Protein 3BD1 (pdb70)

Sequence (192 aa):
MNAIDIAINKLGSVSSALAASSLGVRQSAISNWRARGRVPAERCIDIERVTNGAVICRELRPDVFGAMNAIDIAINKLGSSVSALAASLGVRQSAISNWRARGRVPAERCIDIERVTNGAVICRELRPDVFMNAIIDIAINKLGSVSSALAASSLGVRQSAISNNWRARGRVPAERCIDIERVTNGAVICRELRPDVFGG

Nearest PDB structures (foldseek):
  3bd1-assembly1_A-1  TM=1.004E+00  e=3.272E-09  Xylella fastidiosa subsp. sandyi Ann-1
  5w8y-assembly1_A  TM=7.158E-01  e=1.398E-05  Xylella fastidiosa subsp. sandyi Ann-1
  6on0-assembly1_B  TM=7.666E-01  e=3.408E-02  Ravinvirus N15
  2r63-assembly1_A  TM=6.936E-01  e=1.462E+00  Phage 434
  1pra-assembly1_A  TM=7.388E-01  e=2.867E+00  Phage 434

CATH classification: 1.10.260.40

Foldseek 3Di:
DQLLVLLCVLLPHLVSSCVQQVHDSVLSVVCSVVSADDLVCQVSSCVVSVNSDHSCRRCVVPDDD/DQLLVLLCVQQVHLVSSCVQQVHDSVLSVVCVVVVADDLVCQVSSCVSSVNSDHSCRRCVVVD/DALLVVLQVLLPHLVSSCVQQVHDSVLSVVQVVVVADDLVSQVSSCVVSVNPRHSCRRCVVVVD

Structure (mmCIF, N/CA/C/O backbone):
data_3BD1
#
_entry.id   3BD1
#
_cell.length_a   66.970
_cell.length_b   66.970
_cell.length_c   54.360
_cell.angle_alpha   90.00
_cell.angle_beta   90.00
_cell.angle_gamma   120.00
#
_symmetry.space_group_name_H-M   'P 32'
#
loop_
_entity.id
_entity.type
_entity.pdbx_description
1 polymer 'Cro protein'
2 non-polymer GLYCEROL
3 non-polymer 'SULFATE ION'
4 non-polymer 'CHLORIDE ION'
5 water water
#
loop_
_atom_site.group_PDB
_atom_site.id
_atom_site.type_symbol
_atom_site.label_atom_id
_atom_site.label_alt_id
_atom_site.label_comp_id
_atom_site.label_asym_id
_atom_site.label_entity_id
_atom_site.label_seq_id
_atom_site.pdbx_PDB_ins_code
_atom_site.Cartn_x
_atom_site.Cartn_y
_atom_site.Cartn_z
_atom_site.occupancy
_atom_site.B_iso_or_equiv
_atom_site.auth_seq_id
_atom_site.auth_comp_id
_atom_site.auth_asym_id
_atom_site.auth_atom_id
_atom_site.pdbx_PDB_model_num
ATOM 1 N N . MET A 1 1 ? -6.973 -32.343 18.051 1.00 23.67 1 ME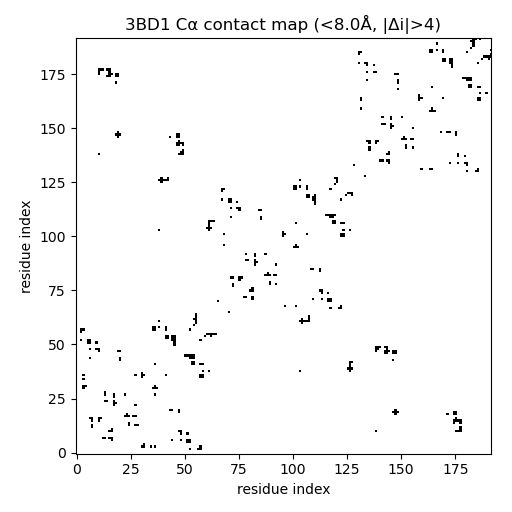T A N 1
ATOM 2 C CA . MET A 1 1 ? -6.698 -32.417 16.595 1.00 23.77 1 MET A CA 1
ATOM 3 C C . MET A 1 1 ? -6.150 -31.067 16.167 1.00 25.75 1 MET A C 1
ATOM 4 O O . MET A 1 1 ? -6.718 -30.034 16.599 1.00 28.20 1 MET A O 1
ATOM 9 N N . ASN A 1 2 ? -5.112 -31.114 15.319 1.00 25.64 2 ASN A N 1
ATOM 10 C CA . ASN A 1 2 ? -4.510 -29.889 14.841 1.00 20.91 2 ASN A CA 1
ATOM 11 C C . ASN A 1 2 ? -4.566 -29.869 13.322 1.00 16.04 2 ASN A C 1
ATOM 12 O O . ASN A 1 2 ? -3.728 -30.460 12.650 1.00 16.15 2 ASN A O 1
ATOM 17 N N . ALA A 1 3 ? -5.585 -29.186 12.811 1.00 15.86 3 ALA A N 1
ATOM 18 C CA . ALA A 1 3 ? -5.842 -29.191 11.377 1.00 14.84 3 ALA A CA 1
ATOM 19 C C . ALA A 1 3 ? -4.656 -28.627 10.598 1.00 14.27 3 ALA A C 1
ATOM 20 O O . ALA A 1 3 ? -4.359 -29.064 9.475 1.00 14.42 3 ALA A O 1
ATOM 22 N N . ILE A 1 4 ? -3.990 -27.634 11.168 1.00 14.94 4 ILE A N 1
ATOM 23 C CA . ILE A 1 4 ? -2.852 -27.042 10.471 1.00 13.23 4 ILE A CA 1
ATOM 24 C C . ILE A 1 4 ? -1.721 -28.051 10.308 1.00 13.63 4 ILE A C 1
ATOM 25 O O . ILE A 1 4 ? -1.075 -28.118 9.256 1.00 14.07 4 ILE A O 1
ATOM 30 N N . ASP A 1 5 ? -1.483 -28.838 11.346 1.00 15.19 5 ASP A N 1
ATOM 31 C CA . ASP A 1 5 ? -0.480 -29.885 11.275 1.00 12.72 5 ASP A CA 1
ATOM 32 C C . ASP A 1 5 ? -0.854 -30.983 10.290 1.00 13.03 5 ASP A C 1
ATOM 33 O O . ASP A 1 5 ? 0.010 -31.486 9.575 1.00 13.86 5 ASP A O 1
ATOM 38 N N . ILE A 1 6 ? -2.133 -31.349 10.228 1.00 13.95 6 ILE A N 1
ATOM 39 C CA . ILE A 1 6 ? -2.560 -32.326 9.225 1.00 12.60 6 ILE A CA 1
ATOM 40 C C . ILE A 1 6 ? -2.270 -31.767 7.838 1.00 11.37 6 ILE A C 1
ATOM 41 O O . ILE A 1 6 ? -1.795 -32.511 6.969 1.00 13.47 6 ILE A O 1
ATOM 46 N N . ALA A 1 7 ? -2.564 -30.485 7.621 1.00 11.60 7 ALA A N 1
ATOM 47 C CA . ALA A 1 7 ? -2.277 -29.856 6.324 1.00 11.53 7 ALA A CA 1
ATOM 48 C C . ALA A 1 7 ? -0.789 -29.844 5.988 1.00 10.92 7 ALA A C 1
ATOM 49 O O . ALA A 1 7 ? -0.355 -30.135 4.861 1.00 13.08 7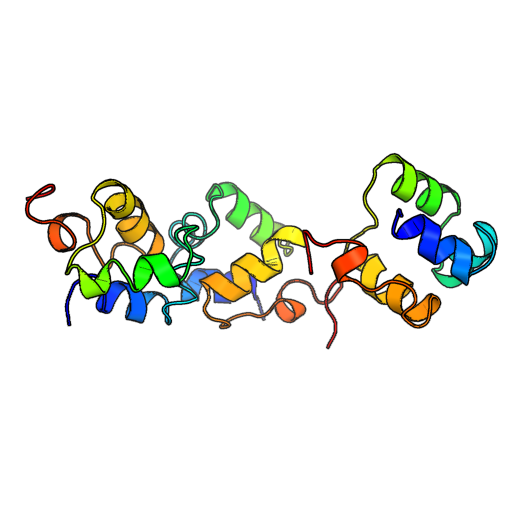 ALA A O 1
ATOM 51 N N . ILE A 1 8 ? 0.043 -29.492 6.969 1.00 12.07 8 ILE A N 1
ATOM 52 C CA . ILE A 1 8 ? 1.492 -29.484 6.766 1.00 11.85 8 ILE A CA 1
ATOM 53 C C . ILE A 1 8 ? 1.983 -30.876 6.407 1.00 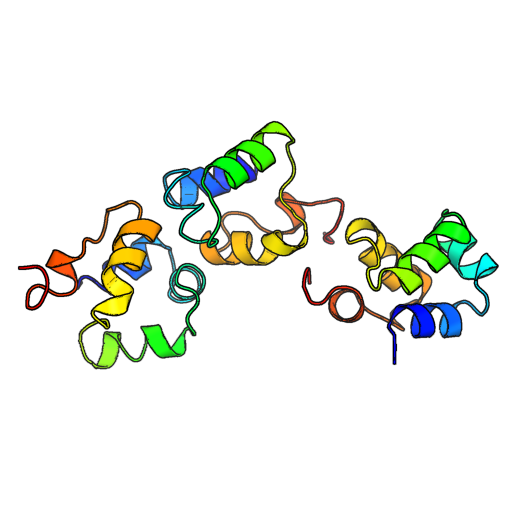11.49 8 ILE A C 1
ATOM 54 O O . ILE A 1 8 ? 2.783 -31.041 5.485 1.00 13.50 8 ILE A O 1
ATOM 59 N N . ASN A 1 9 ? 1.499 -31.883 7.116 1.00 11.97 9 ASN A N 1
ATOM 60 C CA . ASN A 1 9 ? 1.916 -33.251 6.864 1.00 11.56 9 ASN A CA 1
ATOM 61 C C . ASN A 1 9 ? 1.426 -33.765 5.516 1.00 11.14 9 ASN A C 1
ATOM 62 O O . ASN A 1 9 ? 2.133 -34.543 4.887 1.00 12.20 9 ASN A O 1
ATOM 67 N N . LYS A 1 10 ? 0.264 -33.287 5.080 1.00 11.76 10 LYS A N 1
ATOM 68 C CA . LYS A 1 10 ? -0.265 -33.737 3.781 1.00 10.92 10 LYS A CA 1
ATOM 69 C C . LYS A 1 10 ? 0.645 -33.285 2.659 1.00 11.50 10 LYS A C 1
ATOM 70 O O . LYS A 1 10 ? 0.933 -34.068 1.743 1.00 13.51 10 LYS A O 1
ATOM 76 N N . LEU A 1 11 ? 1.072 -32.029 2.726 1.00 12.00 11 LEU A N 1
ATOM 77 C CA . LEU A 1 11 ? 2.026 -31.517 1.737 1.00 12.26 11 LEU A CA 1
ATOM 78 C C . LEU A 1 11 ? 3.452 -32.027 1.966 1.00 11.93 11 LEU A C 1
ATOM 79 O O . LEU A 1 11 ? 4.227 -32.172 1.015 1.00 13.51 11 LEU A O 1
ATOM 84 N N . GLY A 1 12 ? 3.778 -32.275 3.233 1.00 12.82 12 GLY A N 1
ATOM 85 C CA . GLY A 1 12 ? 5.013 -32.879 3.627 1.00 12.20 12 GLY A CA 1
ATOM 86 C C . GLY A 1 12 ? 5.961 -32.022 4.418 1.00 12.70 12 GLY A C 1
ATOM 87 O O . GLY A 1 12 ? 6.812 -32.512 5.163 1.00 15.03 12 GLY A O 1
ATOM 88 N N . SER A 1 13 ? 5.811 -30.722 4.253 1.00 12.97 13 SER A N 1
ATOM 89 C CA . SER A 1 13 ? 6.623 -29.770 4.984 1.00 12.23 13 SER A CA 1
ATOM 90 C C . SER A 1 13 ? 5.959 -28.405 4.995 1.00 12.01 13 SER A C 1
ATOM 91 O O . SER A 1 13 ? 5.088 -28.103 4.184 1.00 13.96 13 SER A O 1
ATOM 94 N N . VAL A 1 14 ? 6.400 -27.561 5.922 1.00 14.32 14 VAL A N 1
ATOM 95 C CA . VAL A 1 14 ? 5.940 -26.179 5.953 1.00 14.86 14 VAL A CA 1
ATOM 96 C C . VAL A 1 14 ? 6.309 -25.505 4.627 1.00 14.15 14 VAL A C 1
ATOM 97 O O . VAL A 1 14 ? 5.515 -24.742 4.091 1.00 15.77 14 VAL A O 1
ATOM 101 N N . SER A 1 15 ? 7.505 -25.767 4.110 1.00 14.87 15 SER A N 1
ATOM 102 C CA A SER A 1 15 ? 7.903 -25.175 2.834 0.50 15.18 15 SER A CA 1
ATOM 103 C CA B SER A 1 15 ? 7.879 -25.131 2.848 0.50 15.90 15 SER A CA 1
ATOM 104 C C . SER A 1 15 ? 6.935 -25.511 1.697 1.00 13.23 15 SER A C 1
ATOM 105 O O . SER A 1 15 ? 6.562 -24.635 0.906 1.00 15.19 15 SER A O 1
ATOM 110 N N . ALA A 1 16 ? 6.569 -26.787 1.603 1.00 13.06 16 ALA A N 1
ATOM 111 C CA . ALA A 1 16 ? 5.688 -27.247 0.535 1.00 13.62 16 ALA A CA 1
ATOM 112 C C . ALA A 1 16 ? 4.293 -26.640 0.689 1.00 12.30 16 ALA A C 1
ATOM 113 O O . ALA A 1 16 ? 3.678 -26.218 -0.290 1.00 13.41 16 ALA A O 1
ATOM 115 N N . LEU A 1 17 ? 3.801 -26.588 1.930 1.00 12.33 17 LEU A N 1
ATOM 116 C CA . LEU A 1 17 ? 2.480 -25.988 2.136 1.00 12.23 17 LEU A CA 1
ATOM 117 C C . LEU A 1 17 ? 2.516 -24.495 1.794 1.00 13.02 17 LEU A C 1
ATOM 118 O O . LEU A 1 17 ? 1.625 -23.979 1.122 1.00 13.00 17 LEU A O 1
ATOM 123 N N . ALA A 1 18 ? 3.557 -23.817 2.266 1.00 13.82 18 ALA A N 1
ATOM 124 C CA . ALA A 1 18 ? 3.717 -22.391 1.986 1.00 14.12 18 ALA A CA 1
ATOM 125 C C . ALA A 1 18 ? 3.729 -22.157 0.472 1.00 14.89 18 ALA A C 1
ATOM 126 O O . ALA A 1 18 ? 3.052 -21.256 -0.026 1.00 15.25 18 ALA A O 1
ATOM 128 N N . ALA A 1 19 ? 4.493 -22.980 -0.246 1.00 13.62 19 ALA A N 1
ATOM 129 C CA . ALA A 1 19 ? 4.596 -22.869 -1.692 1.00 13.55 19 ALA A CA 1
ATOM 130 C C . ALA A 1 19 ? 3.227 -23.038 -2.336 1.00 13.67 19 ALA A C 1
ATOM 131 O O . ALA A 1 19 ? 2.831 -22.294 -3.230 1.00 14.76 19 ALA A O 1
ATOM 133 N N . SER A 1 20 ? 2.482 -24.044 -1.883 1.00 13.04 20 SER A N 1
ATOM 134 C CA A SER A 1 20 ? 1.173 -24.354 -2.438 0.50 12.36 20 SER A CA 1
ATOM 135 C CA B SER A 1 20 ? 1.176 -24.342 -2.445 0.50 13.43 20 SER A CA 1
ATOM 136 C C . SER A 1 20 ? 0.131 -23.252 -2.240 1.00 14.21 20 SER A C 1
ATOM 137 O O . SER A 1 20 ? -0.852 -23.162 -2.991 1.00 15.17 20 SER A O 1
ATOM 142 N N . LEU A 1 21 ? 0.349 -22.428 -1.221 1.00 14.16 21 LEU A N 1
ATOM 143 C CA . LEU A 1 21 ? -0.548 -21.326 -0.902 1.00 14.65 21 LEU A CA 1
ATOM 144 C C . LEU A 1 21 ? -0.028 -19.970 -1.371 1.00 17.90 21 LEU A C 1
ATOM 145 O O . LEU A 1 21 ? -0.753 -18.978 -1.298 1.00 19.24 21 LEU A O 1
ATOM 150 N N . GLY A 1 22 ? 1.214 -19.921 -1.833 1.00 17.03 22 GLY A N 1
ATOM 151 C CA . GLY A 1 22 ? 1.832 -18.645 -2.216 1.00 19.29 22 GLY A CA 1
ATOM 152 C C . GLY A 1 22 ? 2.074 -17.709 -1.045 1.00 21.74 22 GLY A C 1
ATOM 153 O O . GLY A 1 22 ? 1.930 -16.478 -1.179 1.00 26.03 22 GLY A O 1
ATOM 154 N N . VAL A 1 23 ? 2.426 -18.302 0.099 1.00 20.52 23 VAL A N 1
ATOM 155 C CA . VAL A 1 23 ? 2.753 -17.501 1.277 1.00 22.22 23 VAL A CA 1
ATOM 156 C C . VAL A 1 23 ? 4.164 -17.828 1.752 1.00 22.78 23 VAL A C 1
ATOM 157 O O . VAL A 1 23 ? 4.779 -18.810 1.316 1.00 25.53 23 VAL A O 1
ATOM 161 N N . ARG A 1 24 ? 4.665 -17.003 2.669 1.00 27.08 24 ARG A N 1
ATOM 162 C CA . ARG A 1 24 ? 5.956 -17.263 3.296 1.00 28.46 24 ARG A CA 1
ATOM 163 C C . ARG A 1 24 ? 5.793 -18.338 4.371 1.00 25.20 24 ARG A C 1
ATOM 164 O O . ARG A 1 24 ? 4.734 -18.469 4.987 1.00 24.12 24 ARG A O 1
ATOM 172 N N . GLN A 1 25 ? 6.852 -19.112 4.587 1.00 25.28 25 GLN A N 1
ATOM 173 C CA . GLN A 1 25 ? 6.853 -20.097 5.659 1.00 25.26 25 GLN A CA 1
ATOM 174 C C . GLN A 1 25 ? 6.516 -19.473 7.003 1.00 25.87 25 GLN A C 1
ATOM 175 O O . GLN A 1 25 ? 5.829 -20.080 7.824 1.00 25.00 25 GLN A O 1
ATOM 181 N N . SER A 1 26 ? 7.016 -18.258 7.201 1.00 24.84 26 SER A N 1
ATOM 182 C CA . SER A 1 26 ? 6.745 -17.561 8.445 1.00 27.27 26 SER A CA 1
ATOM 183 C C . SER A 1 26 ? 5.256 -17.356 8.662 1.00 25.60 26 SER A C 1
ATOM 184 O O . SER A 1 26 ? 4.802 -17.353 9.801 1.00 29.14 26 SER A O 1
ATOM 187 N N . ALA A 1 27 ? 4.489 -17.185 7.584 1.00 25.24 27 ALA A N 1
ATOM 188 C CA . ALA A 1 27 ? 3.039 -17.050 7.714 1.00 24.58 27 ALA A CA 1
ATOM 189 C C . ALA A 1 27 ? 2.419 -18.333 8.271 1.00 22.27 27 ALA A C 1
ATOM 190 O O . ALA A 1 27 ? 1.617 -18.290 9.211 1.00 26.37 27 ALA A O 1
ATOM 192 N N . ILE A 1 28 ? 2.800 -19.472 7.696 1.00 21.55 28 ILE A N 1
ATOM 193 C CA . ILE A 1 28 ? 2.309 -20.755 8.206 1.00 21.86 28 ILE A CA 1
ATOM 194 C C . ILE A 1 28 ? 2.669 -20.922 9.691 1.00 23.08 28 ILE A C 1
ATOM 195 O O . ILE A 1 28 ? 1.835 -21.326 10.496 1.00 23.76 28 ILE A O 1
ATOM 200 N N . SER A 1 29 ? 3.909 -20.603 10.059 1.00 25.28 29 SER A N 1
ATOM 201 C CA . SER A 1 29 ? 4.364 -20.736 11.439 1.00 29.19 29 SER A CA 1
ATOM 202 C C . SER A 1 29 ? 3.533 -19.862 12.367 1.00 27.88 29 SER A C 1
ATOM 203 O O . SER A 1 29 ? 3.166 -20.292 13.461 1.00 31.94 29 SER A O 1
ATOM 206 N N . ASN A 1 30 ? 3.238 -18.643 11.916 1.00 28.16 30 ASN A N 1
ATOM 207 C CA . ASN A 1 30 ? 2.359 -17.753 12.668 1.00 30.20 30 ASN A CA 1
ATOM 208 C C . ASN A 1 30 ? 0.942 -18.292 12.855 1.00 27.61 30 ASN A C 1
ATOM 209 O O . ASN A 1 30 ? 0.401 -18.171 13.962 1.00 31.30 30 ASN A O 1
ATOM 214 N N . TRP A 1 31 ? 0.377 -18.856 11.782 1.00 24.77 31 TRP A N 1
ATOM 215 C CA . TRP A 1 31 ? -0.980 -19.401 11.871 1.00 24.53 31 TRP A CA 1
ATOM 216 C C . TRP A 1 31 ? -0.987 -20.517 12.908 1.00 24.94 31 TRP A C 1
ATOM 217 O O . TRP A 1 31 ? -1.890 -20.653 13.741 1.00 29.50 31 TRP A O 1
ATOM 228 N N . ARG A 1 32 ? 0.060 -21.329 12.846 1.00 26.50 32 ARG A N 1
ATOM 229 C CA . ARG A 1 32 ? 0.144 -22.463 13.753 1.00 29.21 32 ARG A CA 1
ATOM 230 C C . ARG A 1 32 ? 0.287 -21.974 15.191 1.00 32.73 32 ARG A C 1
ATOM 231 O O . ARG A 1 32 ? -0.402 -22.497 16.071 1.00 34.33 32 ARG A O 1
ATOM 239 N N . ALA A 1 33 ? 1.143 -20.977 15.412 1.00 32.62 33 ALA A N 1
ATOM 240 C CA . ALA A 1 33 ? 1.392 -20.446 16.751 1.00 37.55 33 ALA A CA 1
ATOM 241 C C . ALA A 1 33 ? 0.111 -19.925 17.390 1.00 38.77 33 ALA A C 1
ATOM 242 O O . ALA A 1 33 ? -0.142 -20.145 18.585 1.00 40.13 33 ALA A O 1
ATOM 244 N N . ARG A 1 34 ? -0.691 -19.237 16.581 1.00 39.57 34 ARG A N 1
ATOM 245 C CA . ARG A 1 34 ? -1.907 -18.616 17.085 1.00 41.12 34 ARG A CA 1
ATOM 246 C C . ARG A 1 34 ? -3.116 -19.536 16.961 1.00 39.43 34 ARG A C 1
ATOM 247 O O . ARG A 1 34 ? -4.204 -19.199 17.432 1.00 43.96 34 ARG A O 1
ATOM 255 N N . GLY A 1 35 ? -2.910 -20.699 16.348 1.00 38.30 35 GLY A N 1
ATOM 256 C CA . GLY A 1 35 ? -3.953 -21.719 16.217 1.00 36.44 35 GLY A CA 1
ATOM 257 C C . GLY A 1 35 ? -5.061 -21.301 15.271 1.00 35.59 35 GLY A C 1
ATOM 258 O O . GLY A 1 35 ? -6.215 -21.687 15.431 1.00 36.91 35 GLY A O 1
ATOM 259 N N . ARG A 1 36 ? -4.738 -20.494 14.267 1.00 30.11 36 ARG A N 1
ATOM 260 C CA . ARG A 1 36 ? -5.802 -19.957 13.425 1.00 31.52 36 ARG A CA 1
ATOM 261 C C . ARG A 1 36 ? -5.271 -19.550 12.058 1.00 25.14 36 ARG A C 1
ATOM 262 O O . ARG A 1 36 ? -4.445 -18.639 11.955 1.00 27.16 36 ARG A O 1
ATOM 270 N N . VAL A 1 37 ? -5.774 -20.219 11.026 1.00 21.37 37 VAL A N 1
ATOM 271 C CA . VAL A 1 37 ? -5.484 -19.820 9.666 1.00 19.42 37 VAL A CA 1
ATOM 272 C C . VAL A 1 37 ? -6.456 -18.697 9.305 1.00 18.87 37 VAL A C 1
ATOM 273 O O . VAL A 1 37 ? -7.592 -18.654 9.782 1.00 19.73 37 VAL A O 1
ATOM 277 N N . PRO A 1 38 ? -6.018 -17.784 8.437 1.00 20.98 38 PRO A N 1
ATOM 278 C CA . PRO A 1 38 ? -6.935 -16.757 7.943 1.00 19.53 38 PRO A CA 1
ATOM 279 C C . PRO A 1 38 ? -8.160 -17.360 7.238 1.00 20.16 38 PRO A C 1
ATOM 280 O O . PRO A 1 38 ? -8.037 -18.339 6.503 1.00 18.92 38 PRO A O 1
ATOM 284 N N . ALA A 1 39 ? -9.335 -16.768 7.444 1.00 20.46 39 ALA A N 1
ATOM 285 C CA . ALA A 1 39 ? -10.577 -17.318 6.917 1.00 17.93 39 ALA A CA 1
ATOM 286 C C . ALA A 1 39 ? -10.444 -17.396 5.398 1.00 17.44 39 ALA A C 1
ATOM 287 O O . ALA A 1 39 ? -10.938 -18.351 4.789 1.00 18.01 39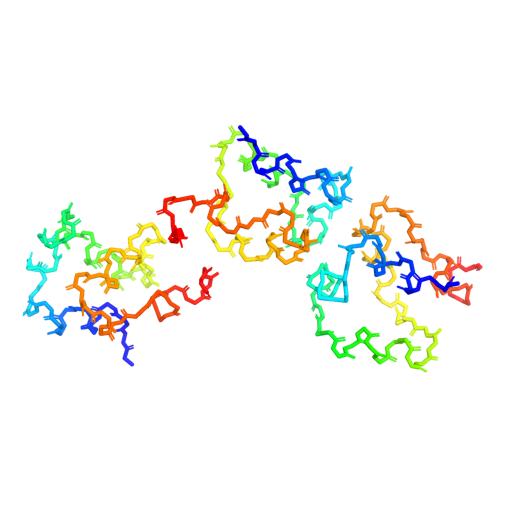 ALA A O 1
ATOM 289 N N . GLU A 1 40 ? -9.805 -16.394 4.799 1.00 18.51 40 GLU A N 1
ATOM 290 C CA . GLU A 1 40 ? -9.737 -16.314 3.337 1.00 18.61 40 GLU A CA 1
ATOM 291 C C . GLU A 1 40 ? -8.758 -17.297 2.705 1.00 21.24 40 GLU A C 1
ATOM 292 O O . GLU A 1 40 ? -8.660 -17.363 1.462 1.00 21.73 40 GLU A O 1
ATOM 298 N N . ARG A 1 41 ? -8.060 -18.056 3.544 1.00 18.72 41 ARG A N 1
ATOM 299 C CA . ARG A 1 41 ? -7.176 -19.110 3.043 1.00 18.38 41 ARG A CA 1
ATOM 300 C C . ARG A 1 41 ? -7.705 -20.521 3.255 1.00 17.79 41 ARG A C 1
ATOM 301 O O . ARG A 1 41 ? -7.076 -21.492 2.824 1.00 17.74 41 ARG A O 1
ATOM 309 N N . CYS A 1 42 ? -8.853 -20.658 3.923 1.00 16.72 42 CYS A N 1
ATOM 310 C CA . CYS A 1 42 ? -9.324 -22.011 4.245 1.00 15.53 42 CYS A CA 1
ATOM 311 C C . CYS A 1 42 ? -9.663 -22.855 3.000 1.00 15.75 42 CYS A C 1
ATOM 312 O O . CYS A 1 42 ? -9.265 -24.028 2.954 1.00 15.37 42 CYS A O 1
ATOM 315 N N . ILE A 1 43 ? -10.415 -22.291 2.052 1.00 15.45 43 ILE A N 1
ATOM 316 C CA . ILE A 1 43 ? -10.717 -23.044 0.824 1.00 15.30 43 ILE A CA 1
ATOM 317 C C . ILE A 1 43 ? -9.426 -23.448 0.125 1.00 14.73 43 ILE A C 1
ATOM 318 O O . ILE A 1 43 ? -9.319 -24.563 -0.374 1.00 14.87 43 ILE A O 1
ATOM 323 N N . ASP A 1 44 ? -8.459 -22.545 0.088 1.00 15.03 44 ASP A N 1
ATOM 324 C CA . ASP A 1 44 ? -7.193 -22.844 -0.587 1.00 13.55 44 ASP A CA 1
ATOM 325 C C . ASP A 1 44 ? -6.522 -24.037 0.085 1.00 13.15 44 ASP A C 1
ATOM 326 O O . ASP A 1 44 ? -5.997 -24.909 -0.597 1.00 14.05 44 ASP A O 1
ATOM 331 N N . ILE A 1 45 ? -6.533 -24.058 1.415 1.00 13.73 45 ILE A N 1
ATOM 332 C CA . ILE A 1 45 ? -5.906 -25.164 2.136 1.00 12.37 45 ILE A CA 1
ATOM 333 C C . ILE A 1 45 ? -6.652 -26.471 1.863 1.00 11.08 45 ILE A C 1
ATOM 334 O O . ILE A 1 45 ? -6.035 -27.531 1.647 1.00 11.71 45 ILE A O 1
ATOM 339 N N . GLU A 1 46 ? -7.981 -26.396 1.913 1.00 11.61 46 GLU A N 1
ATOM 340 C CA . GLU A 1 46 ? -8.786 -27.577 1.604 1.00 11.91 46 GLU A CA 1
ATOM 341 C C . GLU A 1 46 ? -8.430 -28.109 0.197 1.00 12.32 46 GLU A C 1
ATOM 342 O O . GLU A 1 46 ? -8.315 -29.323 -0.010 1.00 13.16 46 GLU A O 1
ATOM 348 N N . ARG A 1 47 ? -8.254 -27.191 -0.753 1.00 12.23 47 ARG A N 1
ATOM 349 C CA . ARG A 1 47 ? -7.922 -27.614 -2.111 1.00 12.24 47 ARG A CA 1
ATOM 350 C C . ARG A 1 47 ? -6.521 -28.225 -2.240 1.00 11.42 47 ARG A C 1
ATOM 351 O O . ARG A 1 47 ? -6.352 -29.287 -2.853 1.00 12.47 47 ARG A O 1
ATOM 359 N N . VAL A 1 48 ? -5.507 -27.539 -1.717 1.00 11.69 48 VAL A N 1
ATOM 360 C CA . VAL A 1 48 ? -4.141 -28.027 -1.887 1.00 11.25 48 VAL A CA 1
ATOM 361 C C . VAL A 1 48 ? -3.863 -29.309 -1.127 1.00 10.95 48 VAL A C 1
ATOM 362 O O . VAL A 1 48 ? -2.959 -30.064 -1.501 1.00 12.24 48 VAL A O 1
ATOM 366 N N . THR A 1 49 ? -4.611 -29.511 -0.037 1.00 11.06 49 THR A N 1
ATOM 367 C CA . THR A 1 49 ? -4.494 -30.764 0.712 1.00 10.77 49 THR A CA 1
ATOM 368 C C . THR A 1 49 ? -5.373 -31.885 0.175 1.00 11.71 49 THR A C 1
ATOM 369 O O . THR A 1 49 ? -5.477 -32.966 0.768 1.00 12.08 49 THR A O 1
ATOM 373 N N . ASN A 1 50 ? -6.027 -31.620 -0.966 1.00 11.50 50 ASN A N 1
ATOM 374 C CA . ASN A 1 50 ? -6.930 -32.607 -1.564 1.00 12.56 50 ASN A CA 1
ATOM 375 C C . ASN A 1 50 ? -8.022 -33.064 -0.600 1.00 12.08 50 ASN A C 1
ATOM 376 O O . ASN A 1 50 ? -8.457 -34.219 -0.627 1.00 14.33 50 ASN A O 1
ATOM 381 N N . GLY A 1 51 ? -8.443 -32.131 0.251 1.00 12.20 51 GLY A N 1
ATOM 382 C CA . GLY A 1 51 ? -9.503 -32.419 1.201 1.00 15.19 51 GLY A CA 1
ATOM 383 C C . GLY A 1 51 ? -9.080 -33.187 2.450 1.00 13.73 51 GLY A C 1
ATOM 384 O O . GLY A 1 51 ? -9.954 -33.629 3.233 1.00 16.50 51 GLY A O 1
ATOM 385 N N . ALA A 1 52 ? -7.777 -33.329 2.684 1.00 14.59 52 ALA A N 1
ATOM 386 C CA . ALA A 1 52 ? -7.283 -34.000 3.895 1.00 13.44 52 ALA A CA 1
ATOM 387 C C . ALA A 1 52 ? -7.703 -33.183 5.111 1.00 13.13 52 ALA A C 1
ATOM 388 O O . ALA A 1 52 ? -7.922 -33.764 6.165 1.00 14.60 52 ALA A O 1
ATOM 390 N N . VAL A 1 53 ? -7.834 -31.875 4.928 1.00 13.30 53 VAL A N 1
ATOM 391 C CA . VAL A 1 53 ? -8.528 -31.024 5.894 1.00 12.23 53 VAL A CA 1
ATOM 392 C C . VAL A 1 53 ? -9.554 -30.247 5.123 1.00 13.72 53 VAL A C 1
ATOM 393 O O . VAL A 1 53 ? -9.400 -29.960 3.928 1.00 17.20 53 VAL A O 1
ATOM 397 N N . ILE A 1 54 ? -10.636 -29.920 5.816 1.00 13.13 54 ILE A N 1
ATOM 398 C CA . ILE A 1 54 ? -11.716 -29.134 5.249 1.00 13.04 54 ILE A CA 1
ATOM 399 C C . ILE A 1 54 ? -11.898 -27.844 6.013 1.00 12.64 54 ILE A C 1
ATOM 400 O O . ILE A 1 54 ? -11.430 -27.681 7.129 1.00 14.46 54 ILE A O 1
ATOM 405 N N . CYS A 1 55 ? -12.607 -26.906 5.389 1.00 14.52 55 CYS A N 1
ATOM 406 C CA . CYS A 1 55 ? -12.771 -25.566 5.927 1.00 14.85 55 CYS A CA 1
ATOM 407 C C . CYS A 1 55 ? -13.299 -25.591 7.371 1.00 15.40 55 CYS A C 1
ATOM 408 O O . CYS A 1 55 ? -12.803 -24.858 8.210 1.00 15.98 55 CYS A O 1
ATOM 411 N N . ARG A 1 56 ? -14.278 -26.438 7.658 1.00 15.14 56 ARG A N 1
ATOM 412 C CA . ARG A 1 56 ? -14.890 -26.488 9.001 1.00 14.64 56 ARG A CA 1
ATOM 413 C C . ARG A 1 56 ? -13.902 -26.960 10.051 1.00 15.51 56 ARG A C 1
ATOM 414 O O . ARG A 1 56 ? -14.034 -26.603 11.221 1.00 18.99 56 ARG A O 1
ATOM 422 N N . GLU A 1 57 ? -12.908 -27.747 9.658 1.00 14.96 57 GLU A N 1
ATOM 423 C CA . GLU A 1 57 ? -11.886 -28.173 10.587 1.00 15.88 57 GLU A CA 1
ATOM 424 C C . GLU A 1 57 ? -10.907 -27.063 10.872 1.00 14.60 57 GLU A C 1
ATOM 425 O O . GLU A 1 57 ? -10.375 -26.969 11.985 1.00 17.63 57 GLU A O 1
ATOM 431 N N . LEU A 1 58 ? -10.653 -26.231 9.861 1.00 15.14 58 LEU A N 1
ATOM 432 C CA . LEU A 1 58 ? -9.727 -25.123 10.019 1.00 15.27 58 LEU A CA 1
ATOM 433 C C . LEU A 1 58 ? -10.320 -23.969 10.813 1.00 17.15 58 LEU A C 1
ATOM 434 O O . LEU A 1 58 ? -9.671 -23.392 11.683 1.00 17.84 58 LEU A O 1
ATOM 439 N N . ARG A 1 59 ? -11.564 -23.622 10.517 1.00 15.80 59 ARG A N 1
ATOM 440 C CA . ARG A 1 59 ? -12.200 -22.458 11.122 1.00 15.00 59 ARG A CA 1
ATOM 441 C C . ARG A 1 59 ? -13.647 -22.806 11.416 1.00 16.31 59 ARG A C 1
ATOM 442 O O . ARG A 1 59 ? -14.579 -22.399 10.718 1.00 17.21 59 ARG A O 1
ATOM 450 N N . PRO A 1 60 ? -13.868 -23.551 12.509 1.00 17.11 60 PRO A N 1
ATOM 451 C CA . PRO A 1 60 ? -15.230 -23.907 12.869 1.00 17.43 60 PRO A CA 1
ATOM 452 C C . PRO A 1 60 ? -16.111 -22.723 13.263 1.00 17.18 60 PRO A C 1
ATOM 453 O O . PRO A 1 60 ? -17.328 -22.874 13.253 1.00 22.86 60 PRO A O 1
ATOM 457 N N . ASP A 1 61 ? -15.479 -21.608 13.609 1.00 18.10 61 ASP A N 1
ATOM 458 C CA . ASP A 1 61 ? -16.160 -20.363 13.899 1.00 19.47 61 ASP A CA 1
ATOM 459 C C . ASP A 1 61 ? -16.645 -19.626 12.654 1.00 19.90 61 ASP A C 1
ATOM 460 O O . ASP A 1 61 ? -17.389 -18.652 12.805 1.00 23.72 61 ASP A O 1
ATOM 465 N N . VAL A 1 62 ? -16.218 -20.068 11.467 1.00 18.12 62 VAL A N 1
ATOM 466 C CA . VAL A 1 62 ? -16.564 -19.427 10.203 1.00 17.03 62 VAL A CA 1
ATOM 467 C C . VAL A 1 62 ? -17.467 -20.330 9.358 1.00 17.64 62 VAL A C 1
ATOM 468 O O . VAL A 1 62 ? -18.447 -19.859 8.789 1.00 20.25 62 VAL A O 1
ATOM 472 N N . PHE A 1 63 ? -17.145 -21.618 9.254 1.00 17.89 63 PHE A N 1
ATOM 473 C CA . PHE A 1 63 ? -17.819 -22.511 8.326 1.00 18.41 63 PHE A CA 1
ATOM 474 C C . PHE A 1 63 ? -18.844 -23.377 9.013 1.00 23.55 63 PHE A C 1
ATOM 475 O O . PHE A 1 63 ? -18.775 -23.598 10.215 1.00 26.83 63 PHE A O 1
ATOM 483 N N . GLY A 1 64 ? -19.809 -23.851 8.243 1.00 22.78 64 GLY A N 1
ATOM 484 C CA . GLY A 1 64 ? -20.958 -24.582 8.765 1.00 27.47 64 GLY A CA 1
ATOM 485 C C . GLY A 1 64 ? -20.656 -26.062 8.795 1.00 28.81 64 GLY A C 1
ATOM 486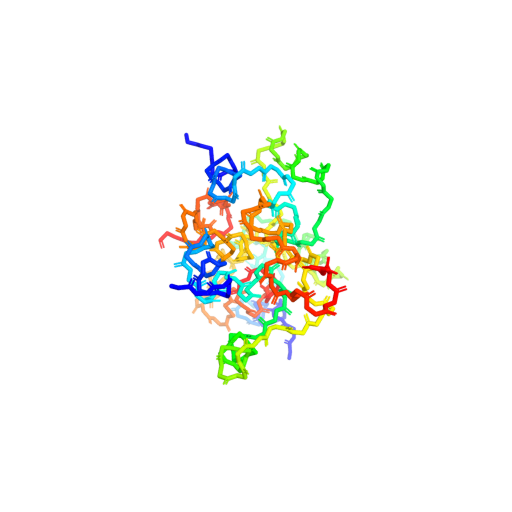 O O . GLY A 1 64 ? -19.713 -26.546 8.170 1.00 30.24 64 GLY A O 1
ATOM 487 N N . ALA A 1 65 ? -21.483 -26.769 9.554 1.00 36.38 65 ALA A N 1
ATOM 488 C CA . ALA A 1 65 ? -21.307 -28.191 9.817 1.00 41.77 65 ALA A CA 1
ATOM 489 C C . ALA A 1 65 ? -22.164 -28.984 8.836 1.00 49.34 65 ALA A C 1
ATOM 490 O O . ALA A 1 65 ? -22.255 -28.631 7.657 1.00 54.56 65 ALA A O 1
ATOM 492 N N . MET B 1 1 ? -25.763 -4.627 -5.649 1.00 37.81 1 MET B N 1
ATOM 493 C CA . MET B 1 1 ? -26.074 -4.052 -4.321 1.00 33.73 1 MET B CA 1
ATOM 494 C C . MET B 1 1 ? -25.171 -4.629 -3.249 1.00 31.76 1 MET B C 1
ATOM 495 O O . MET B 1 1 ? -24.758 -5.784 -3.309 1.00 32.94 1 MET B O 1
ATOM 500 N N . ASN B 1 2 ? -24.890 -3.815 -2.238 1.00 27.46 2 ASN B N 1
ATOM 501 C CA . ASN B 1 2 ? -24.029 -4.272 -1.164 1.00 24.19 2 ASN B CA 1
ATOM 502 C C . ASN B 1 2 ? -24.748 -5.290 -0.284 1.00 21.61 2 ASN B C 1
ATOM 503 O O . ASN B 1 2 ? -25.906 -5.100 0.074 1.00 23.37 2 ASN B O 1
ATOM 508 N N . ALA B 1 3 ? -24.054 -6.371 0.059 1.00 24.39 3 ALA B N 1
ATOM 509 C CA . ALA B 1 3 ? -24.650 -7.458 0.841 1.00 24.87 3 ALA B CA 1
ATOM 510 C C . ALA B 1 3 ? -25.171 -7.022 2.219 1.00 22.94 3 ALA B C 1
ATOM 511 O O . ALA B 1 3 ? -26.184 -7.516 2.708 1.00 25.91 3 ALA B O 1
ATOM 513 N N . ILE B 1 4 ? -24.472 -6.096 2.865 1.00 21.10 4 ILE B N 1
ATOM 514 C CA . ILE B 1 4 ? -24.914 -5.574 4.158 1.00 21.04 4 ILE B CA 1
ATOM 515 C C . ILE B 1 4 ? -26.231 -4.819 3.993 1.00 21.23 4 ILE B C 1
ATOM 516 O O . ILE B 1 4 ? -27.152 -4.938 4.802 1.00 23.76 4 ILE B O 1
ATOM 521 N N . ASP B 1 5 ? -26.317 -4.035 2.923 1.00 21.63 5 ASP B N 1
ATOM 522 C CA . ASP B 1 5 ? -27.526 -3.276 2.653 1.00 20.97 5 ASP B CA 1
ATOM 523 C C . ASP B 1 5 ? -28.692 -4.220 2.435 1.00 23.33 5 ASP B C 1
ATOM 524 O O . ASP B 1 5 ? -29.788 -3.936 2.901 1.00 27.99 5 ASP B O 1
ATOM 529 N N . ILE B 1 6 ? -28.452 -5.343 1.769 1.00 23.97 6 ILE B N 1
ATOM 530 C CA . ILE B 1 6 ? -29.505 -6.346 1.593 1.00 26.16 6 ILE B CA 1
ATOM 531 C C . ILE B 1 6 ? -29.953 -6.829 2.973 1.00 26.54 6 ILE B C 1
ATOM 532 O O . ILE B 1 6 ? -31.144 -6.955 3.270 1.00 29.04 6 ILE B O 1
ATOM 537 N N . ALA B 1 7 ? -28.998 -7.100 3.856 1.00 26.07 7 ALA B N 1
ATOM 538 C CA . ALA B 1 7 ? -29.352 -7.547 5.207 1.00 27.16 7 ALA B CA 1
ATOM 539 C C . ALA B 1 7 ? -30.153 -6.507 6.007 1.00 28.35 7 ALA B C 1
ATOM 540 O O . ALA B 1 7 ? -31.080 -6.808 6.784 1.00 28.88 7 ALA B O 1
ATOM 542 N N . ILE B 1 8 ? -29.798 -5.243 5.829 1.00 26.99 8 ILE B N 1
ATOM 543 C CA . ILE B 1 8 ? -30.575 -4.182 6.474 1.00 26.73 8 ILE B CA 1
ATOM 544 C C . ILE B 1 8 ? -31.994 -4.095 5.917 1.00 29.91 8 ILE B C 1
ATOM 545 O O . ILE B 1 8 ? -32.952 -3.871 6.677 1.00 30.26 8 ILE B O 1
ATOM 550 N N . ASN B 1 9 ? -32.099 -4.282 4.602 1.00 27.39 9 ASN B N 1
ATOM 551 C CA . ASN B 1 9 ? -33.378 -4.335 3.880 1.00 28.52 9 ASN B CA 1
ATOM 552 C C . ASN B 1 9 ? -34.253 -5.380 4.581 1.00 31.16 9 ASN B C 1
ATOM 553 O O . ASN B 1 9 ? -35.407 -5.125 4.915 1.00 34.12 9 ASN B O 1
ATOM 558 N N . LYS B 1 10 ? -33.690 -6.567 4.811 1.00 29.26 10 LYS B N 1
ATOM 559 C CA . LYS B 1 10 ? -34.422 -7.682 5.414 1.00 27.05 10 LYS B CA 1
ATOM 560 C C . LYS B 1 10 ? -34.789 -7.485 6.878 1.00 30.52 10 LYS B C 1
ATOM 561 O O . LYS B 1 10 ? -35.898 -7.807 7.289 1.00 35.00 10 LYS B O 1
ATOM 567 N N . LEU B 1 11 ? -33.901 -6.916 7.685 1.00 31.57 11 LEU B N 1
ATOM 568 C CA . LEU B 1 11 ? -34.194 -6.744 9.105 1.00 31.71 11 LEU B CA 1
ATOM 569 C C . LEU B 1 11 ? -34.998 -5.481 9.402 1.00 31.15 11 LEU B C 1
ATOM 570 O O . LEU B 1 11 ? -35.669 -5.432 10.432 1.00 33.13 11 LEU B O 1
ATOM 575 N N . GLY B 1 12 ? -34.892 -4.488 8.521 1.00 28.88 12 GLY B N 1
ATOM 576 C CA . GLY B 1 12 ? -35.707 -3.291 8.534 1.00 26.31 12 GLY B CA 1
ATOM 577 C C . GLY B 1 12 ? -35.016 -2.086 9.135 1.00 26.47 12 GLY B C 1
ATOM 578 O O . GLY B 1 12 ? -35.452 -0.940 8.893 1.00 32.61 12 GLY B O 1
ATOM 579 N N . SER B 1 13 ? -33.961 -2.317 9.909 1.00 27.65 13 SER B N 1
ATOM 580 C CA A SER B 1 13 ? -33.234 -1.237 10.582 0.50 27.74 13 SER B CA 1
ATOM 581 C CA B SER B 1 13 ? -33.227 -1.234 10.557 0.50 27.79 13 SER B CA 1
ATOM 582 C C . SER B 1 13 ? -31.841 -1.665 11.032 1.00 27.42 13 SER B C 1
ATOM 583 O O . SER B 1 13 ? -31.572 -2.845 11.209 1.00 30.00 13 SER B O 1
ATOM 588 N N . VAL B 1 14 ? -30.957 -0.698 11.250 1.00 26.56 14 VAL B N 1
ATOM 589 C CA . VAL B 1 14 ? -29.635 -0.976 11.790 1.00 23.32 14 VAL B CA 1
ATOM 590 C C . VAL B 1 14 ? -29.769 -1.542 13.202 1.00 27.35 14 VAL B C 1
ATOM 591 O O . VAL B 1 14 ? -29.071 -2.490 13.553 1.00 27.78 14 VAL B O 1
ATOM 595 N N . SER B 1 15 ? -30.674 -1.011 14.019 1.00 26.25 15 SER B N 1
ATOM 596 C CA . SER B 1 15 ? -30.772 -1.493 15.401 0.50 24.40 15 SER B CA 1
ATOM 597 C C . SER B 1 15 ? -31.267 -2.939 15.413 1.00 27.57 15 SER B C 1
ATOM 598 O O . SER B 1 15 ? -30.786 -3.760 16.206 1.00 29.95 15 SER B O 1
ATOM 601 N N . ALA B 1 16 ? -32.225 -3.255 14.540 1.00 25.86 16 ALA B N 1
ATOM 602 C CA . ALA B 1 16 ? -32.783 -4.613 14.480 1.00 25.41 16 ALA B CA 1
ATOM 603 C C . ALA B 1 16 ? -31.736 -5.600 13.998 1.00 29.78 16 ALA B C 1
ATOM 604 O O . ALA B 1 16 ? -31.604 -6.714 14.518 1.00 33.73 16 ALA B O 1
ATOM 606 N N . LEU B 1 17 ? -30.987 -5.206 12.971 1.00 28.07 17 LEU B N 1
ATOM 607 C CA . LEU B 1 17 ? -29.891 -6.077 12.557 1.00 23.04 17 LEU B CA 1
ATOM 608 C C . LEU B 1 17 ? -28.884 -6.280 13.664 1.00 24.94 17 LEU B C 1
ATOM 609 O O . LEU B 1 17 ? -28.500 -7.417 13.900 1.00 27.87 17 LEU B O 1
ATOM 614 N N . ALA B 1 18 ? -28.438 -5.214 14.318 1.00 25.15 18 ALA B N 1
ATOM 615 C CA . ALA B 1 18 ? -27.456 -5.290 15.379 1.00 28.03 18 ALA B CA 1
ATOM 616 C C . ALA B 1 18 ? -27.976 -6.173 16.505 1.00 28.67 18 ALA B C 1
ATOM 617 O O . ALA B 1 18 ? -27.212 -6.970 17.023 1.00 32.85 18 ALA B O 1
ATOM 619 N N . ALA B 1 19 ? -29.238 -6.005 16.898 1.00 29.96 19 ALA B N 1
ATOM 620 C CA . ALA B 1 19 ? -29.796 -6.793 18.000 1.00 28.80 19 ALA B CA 1
ATOM 621 C C . ALA B 1 19 ? -29.880 -8.261 17.595 1.00 31.52 19 ALA B C 1
ATOM 622 O O . ALA B 1 19 ? -29.551 -9.151 18.394 1.00 33.94 19 ALA B O 1
ATOM 624 N N . SER B 1 20 ? -30.303 -8.494 16.353 1.00 34.29 20 SER B N 1
ATOM 625 C CA . SER B 1 20 ? -30.445 -9.852 15.798 1.00 28.75 20 SER B CA 1
ATOM 626 C C . SER B 1 20 ? -29.126 -10.645 15.856 1.00 33.13 20 SER B C 1
ATOM 627 O O . SER B 1 20 ? -29.090 -11.854 16.105 1.00 35.22 20 SER B O 1
ATOM 630 N N . LEU B 1 21 ? -28.025 -9.928 15.640 1.00 33.03 21 LEU B N 1
ATOM 631 C CA . LEU B 1 21 ? -26.676 -10.475 15.700 1.00 33.86 21 LEU B CA 1
ATOM 632 C C . LEU B 1 21 ? -25.960 -10.361 17.040 1.00 33.54 21 LEU B C 1
ATOM 633 O O . LEU B 1 21 ? -24.901 -10.974 17.181 1.00 34.55 21 LEU B O 1
ATOM 638 N N . GLY B 1 22 ? -26.503 -9.594 17.986 1.00 32.67 22 GLY B N 1
ATOM 639 C CA . GLY B 1 22 ? -25.868 -9.413 19.288 1.00 30.64 22 GLY B CA 1
ATOM 640 C C . GLY B 1 22 ? -24.612 -8.577 19.156 1.00 34.38 22 GLY B C 1
ATOM 641 O O . GLY B 1 22 ? -23.618 -8.828 19.844 1.00 36.21 22 GLY B O 1
ATOM 642 N N . VAL B 1 23 ? -24.643 -7.583 18.268 1.00 33.77 23 VAL B N 1
ATOM 643 C CA . VAL B 1 23 ? -23.466 -6.742 18.058 1.00 32.00 23 VAL B CA 1
ATOM 644 C C . VAL B 1 23 ? -23.917 -5.297 18.235 1.00 32.44 23 VAL B C 1
ATOM 645 O O . VAL B 1 23 ? -25.117 -5.025 18.288 1.00 29.08 23 VAL B O 1
ATOM 649 N N . ARG B 1 24 ? -22.925 -4.414 18.343 1.00 33.74 24 ARG B N 1
ATOM 650 C CA . ARG B 1 24 ? -23.138 -2.974 18.382 1.00 32.57 24 ARG B CA 1
ATOM 651 C C . ARG B 1 24 ? -23.492 -2.401 17.010 1.00 29.77 24 ARG B C 1
ATOM 652 O O . ARG B 1 24 ? -22.949 -2.807 15.971 1.00 31.14 24 ARG B O 1
ATOM 660 N N . GLN B 1 25 ? -24.405 -1.431 17.007 1.00 30.26 25 GLN B N 1
ATOM 661 C CA . GLN B 1 25 ? -24.686 -0.711 15.780 1.00 25.27 25 GLN B CA 1
ATOM 662 C C . GLN B 1 25 ? -23.407 -0.174 15.173 1.00 25.48 25 GLN B C 1
ATOM 663 O O . GLN B 1 25 ? -23.321 -0.109 13.928 1.00 29.05 25 GLN B O 1
ATOM 669 N N . SER B 1 26 ? -22.445 0.201 16.013 1.00 26.49 26 SER B N 1
ATOM 670 C CA . SER B 1 26 ? -21.169 0.694 15.497 1.00 25.93 26 SER B CA 1
ATOM 671 C C . SER B 1 26 ? -20.465 -0.373 14.671 1.00 27.94 26 SER B C 1
ATOM 672 O O . SER B 1 26 ? -19.731 -0.042 13.733 1.00 27.13 26 SER B O 1
ATOM 675 N N . ALA B 1 27 ? -20.674 -1.636 15.045 1.00 28.29 27 ALA B N 1
ATOM 676 C CA . ALA B 1 27 ? -20.096 -2.762 14.308 1.00 26.30 27 ALA B CA 1
ATOM 677 C C . ALA B 1 27 ? -20.614 -2.800 12.878 1.00 27.72 27 ALA B C 1
ATOM 678 O O . ALA B 1 27 ? -19.840 -2.886 11.938 1.00 27.52 27 ALA B O 1
ATOM 680 N N . ILE B 1 28 ? -21.928 -2.721 12.727 1.00 28.58 28 ILE B N 1
ATOM 681 C CA . ILE B 1 28 ? -22.553 -2.731 11.409 1.00 29.35 28 ILE B CA 1
ATOM 682 C C . ILE B 1 28 ? -22.041 -1.579 10.551 1.00 27.97 28 ILE B C 1
ATOM 683 O O . ILE B 1 28 ? -21.736 -1.792 9.385 1.00 26.46 28 ILE B O 1
ATOM 688 N N . SER B 1 29 ? -21.967 -0.378 11.120 1.00 26.80 29 SER B N 1
ATOM 689 C CA . SER B 1 29 ? -21.346 0.761 10.464 1.00 25.16 29 SER B CA 1
ATOM 690 C C . SER B 1 29 ? -19.903 0.481 10.099 1.00 24.82 29 SER B C 1
ATOM 691 O O . SER B 1 29 ? -19.493 0.851 9.009 1.00 24.64 29 SER B O 1
ATOM 694 N N . ASN B 1 30 ? -19.143 -0.128 11.010 1.00 25.11 30 ASN B N 1
ATOM 695 C CA . ASN B 1 30 ? -17.742 -0.358 10.712 1.00 24.66 30 ASN B CA 1
ATOM 696 C C . ASN B 1 30 ? -17.669 -1.349 9.558 1.00 22.72 30 ASN B C 1
ATOM 697 O O . ASN B 1 30 ? -16.839 -1.189 8.653 1.00 26.30 30 ASN B O 1
ATOM 702 N N . TRP B 1 31 ? -18.527 -2.361 9.591 1.00 23.09 31 TRP B N 1
ATOM 703 C CA . TRP B 1 31 ? -18.514 -3.352 8.508 1.00 24.05 31 TRP B CA 1
ATOM 704 C C . TRP B 1 31 ? -18.812 -2.712 7.166 1.00 23.44 31 TRP B C 1
ATOM 705 O O . TRP B 1 31 ? -18.136 -3.005 6.185 1.00 24.79 31 TRP B O 1
ATOM 716 N N . ARG B 1 32 ? -19.824 -1.844 7.146 1.00 23.50 32 ARG B N 1
ATOM 717 C CA . ARG B 1 32 ? -20.142 -1.137 5.909 1.00 21.67 32 ARG B CA 1
ATOM 718 C C . ARG B 1 32 ? -18.987 -0.226 5.478 1.00 25.39 32 ARG B C 1
ATOM 719 O O . ARG B 1 32 ? -18.674 -0.184 4.287 1.00 32.01 32 ARG B O 1
ATOM 727 N N . ALA B 1 33 ? -18.353 0.485 6.416 1.00 25.26 33 ALA B N 1
ATOM 728 C CA . ALA B 1 33 ? -17.291 1.430 6.072 1.00 27.63 33 ALA B CA 1
ATOM 729 C C . ALA B 1 33 ? -16.065 0.708 5.534 1.00 27.59 33 ALA B C 1
ATOM 730 O O . ALA B 1 33 ? -15.393 1.162 4.594 1.00 34.77 33 ALA B O 1
ATOM 732 N N . ARG B 1 34 ? -15.779 -0.448 6.119 1.00 33.96 34 ARG B N 1
ATOM 733 C CA . ARG B 1 34 ? -14.546 -1.143 5.760 1.00 39.16 34 ARG B CA 1
ATOM 734 C C . ARG B 1 34 ? -14.758 -2.008 4.526 1.00 37.96 34 ARG B C 1
ATOM 735 O O . ARG B 1 34 ? -13.792 -2.404 3.867 1.00 41.61 34 ARG B O 1
ATOM 743 N N . GLY B 1 35 ? -16.017 -2.293 4.211 1.00 32.40 35 GLY B N 1
ATOM 744 C CA . GLY B 1 35 ? -16.337 -3.151 3.084 1.00 35.97 35 GLY B CA 1
ATOM 745 C C . GLY B 1 35 ? -16.036 -4.597 3.415 1.00 34.49 35 GLY B C 1
ATOM 746 O O . GLY B 1 35 ? -15.639 -5.368 2.540 1.00 36.51 35 GLY B O 1
ATOM 747 N N . ARG B 1 36 ? -16.224 -4.973 4.677 1.00 33.33 36 ARG B N 1
ATOM 748 C CA . ARG B 1 36 ? -15.900 -6.338 5.102 1.00 35.97 36 ARG B CA 1
ATOM 749 C C . ARG B 1 36 ? -16.797 -6.726 6.279 1.00 31.83 36 ARG B C 1
ATOM 750 O O . ARG B 1 36 ? -16.605 -6.191 7.363 1.00 34.58 36 ARG B O 1
ATOM 758 N N . VAL B 1 37 ? -17.755 -7.635 6.111 1.00 26.80 37 VAL B N 1
ATOM 759 C CA . VAL B 1 37 ? -18.353 -8.291 7.278 1.00 22.75 37 VAL B CA 1
ATOM 760 C C . VAL B 1 37 ? -17.376 -9.332 7.822 1.00 23.18 37 VAL B C 1
ATOM 761 O O . VAL B 1 37 ? -16.730 -10.018 7.026 1.00 23.31 37 VAL B O 1
ATOM 765 N N . PRO B 1 38 ? -17.258 -9.484 9.151 1.00 22.48 38 PRO B N 1
ATOM 766 C CA . PRO B 1 38 ? -16.351 -10.505 9.690 1.00 22.92 38 PRO B CA 1
ATOM 767 C C . PRO B 1 38 ? -16.723 -11.898 9.206 1.00 20.28 38 PRO B C 1
ATOM 768 O O . PRO B 1 38 ? -17.906 -12.236 9.170 1.00 21.85 38 PRO B O 1
ATOM 772 N N . ALA B 1 39 ? -15.720 -12.687 8.844 1.00 20.56 39 ALA B N 1
ATOM 773 C CA . ALA B 1 39 ? -15.978 -14.024 8.357 1.00 19.64 39 ALA B CA 1
ATOM 774 C C . ALA B 1 39 ? -16.836 -14.810 9.332 1.00 20.95 39 ALA B C 1
ATOM 775 O O . ALA B 1 39 ? -17.720 -15.564 8.923 1.00 20.45 39 ALA B O 1
ATOM 777 N N . GLU B 1 40 ? -16.564 -14.609 10.622 1.00 20.26 40 GLU B N 1
ATOM 778 C CA . GLU B 1 40 ? -17.235 -15.399 11.645 1.00 22.16 40 GLU B CA 1
ATOM 779 C C . GLU B 1 40 ? -18.667 -14.962 11.873 1.00 22.67 40 GLU B C 1
ATOM 780 O O . GLU B 1 40 ? -19.360 -15.610 12.662 1.00 26.51 40 GLU B O 1
ATOM 786 N N . ARG B 1 41 ? -19.108 -13.894 11.201 1.00 23.17 41 ARG B N 1
ATOM 787 C CA . ARG B 1 41 ? -20.498 -13.465 11.341 1.00 24.54 41 ARG B CA 1
ATOM 788 C C . ARG B 1 41 ? -21.319 -13.823 10.099 1.00 23.30 41 ARG B C 1
ATOM 789 O O . ARG B 1 41 ? -22.534 -13.632 10.087 1.00 27.21 41 ARG B O 1
ATOM 797 N N . CYS B 1 42 ? -20.692 -14.355 9.049 1.00 22.46 42 CYS B N 1
ATOM 798 C CA . CYS B 1 42 ? -21.446 -14.616 7.819 1.00 22.83 42 CYS B CA 1
ATOM 799 C C . CYS B 1 42 ? -22.591 -15.613 7.922 1.00 23.89 42 CYS B C 1
ATOM 800 O O . CYS B 1 42 ? -23.699 -15.361 7.422 1.00 28.67 42 CYS B O 1
ATOM 803 N N . ILE B 1 43 ? -22.325 -16.742 8.577 1.00 25.52 43 ILE B N 1
ATOM 804 C CA . ILE B 1 43 ? -23.414 -17.684 8.781 1.00 26.44 43 ILE B CA 1
ATOM 805 C C . ILE B 1 43 ? -24.545 -17.055 9.599 1.00 25.46 43 ILE B C 1
ATOM 806 O O . ILE B 1 43 ? -25.704 -17.297 9.291 1.00 33.27 43 ILE B O 1
ATOM 811 N N . ASP B 1 44 ? -24.226 -16.271 10.624 1.00 28.59 44 ASP B N 1
ATOM 812 C CA . ASP B 1 44 ? -25.232 -15.615 11.475 1.00 24.73 44 ASP B CA 1
ATOM 813 C C . ASP B 1 44 ? -26.096 -14.649 10.669 1.00 25.82 44 ASP B C 1
ATOM 814 O O . ASP B 1 44 ? -27.316 -14.613 10.858 1.00 28.69 44 ASP B O 1
ATOM 819 N N . ILE B 1 45 ? -25.476 -13.883 9.774 1.00 26.49 45 ILE B N 1
ATOM 820 C CA . ILE B 1 45 ? -26.236 -12.978 8.894 1.00 24.11 45 ILE B CA 1
ATOM 821 C C . ILE B 1 45 ? -27.085 -13.758 7.886 1.00 23.30 45 ILE B C 1
ATOM 822 O O . ILE B 1 45 ? -28.245 -13.433 7.653 1.00 29.11 45 ILE B O 1
ATOM 827 N N . GLU B 1 46 ? -26.537 -14.811 7.290 1.00 28.66 46 GLU B N 1
ATOM 828 C CA . GLU B 1 46 ? -27.319 -15.669 6.414 1.00 27.28 46 GLU B CA 1
ATOM 829 C C . GLU B 1 46 ? -28.535 -16.203 7.188 1.00 31.89 46 GLU B C 1
ATOM 830 O O . GLU B 1 46 ? -29.641 -16.230 6.646 1.00 35.69 46 GLU B O 1
ATOM 836 N N . ARG B 1 47 ? -28.347 -16.603 8.447 1.00 31.63 47 ARG B N 1
ATOM 837 C CA . ARG B 1 47 ? -29.459 -17.076 9.271 1.00 33.33 47 ARG B CA 1
ATOM 838 C C . ARG B 1 47 ? -30.502 -16.008 9.612 1.00 31.71 47 ARG B C 1
ATOM 839 O O . ARG B 1 47 ? -31.701 -16.226 9.417 1.00 36.16 47 ARG B O 1
ATOM 847 N N . VAL B 1 48 ? -30.067 -14.872 10.154 1.00 30.82 48 VAL B N 1
ATOM 848 C CA . VAL B 1 48 ? -31.020 -13.885 10.644 1.00 29.34 48 VAL B CA 1
ATOM 849 C C . VAL B 1 48 ? -31.774 -13.236 9.496 1.00 30.13 48 VAL B C 1
ATOM 850 O O . VAL B 1 48 ? -32.893 -12.747 9.706 1.00 31.80 48 VAL B O 1
ATOM 854 N N . THR B 1 49 ? -31.169 -13.225 8.307 1.00 30.15 49 THR B N 1
ATOM 855 C CA . THR B 1 49 ? -31.843 -12.728 7.100 1.00 32.93 49 THR B CA 1
ATOM 856 C C . THR B 1 49 ? -32.628 -13.827 6.387 1.00 34.14 49 THR B C 1
ATOM 857 O O . THR B 1 49 ? -33.144 -13.618 5.287 1.00 35.61 49 THR B O 1
ATOM 861 N N . ASN B 1 50 ? -32.740 -15.005 6.993 1.00 35.66 50 ASN B N 1
ATOM 862 C CA . ASN B 1 50 ? -33.428 -16.124 6.335 1.00 38.03 50 ASN B CA 1
ATOM 863 C C . ASN B 1 50 ? -32.981 -16.412 4.897 1.00 37.05 50 ASN B C 1
ATOM 864 O O . ASN B 1 50 ? -33.779 -16.815 4.048 1.00 40.59 50 ASN B O 1
ATOM 869 N N . GLY B 1 51 ? -31.703 -16.228 4.586 1.00 37.31 51 GLY B N 1
ATOM 870 C CA . GLY B 1 51 ? -31.215 -16.499 3.230 1.00 35.92 51 GLY B CA 1
ATOM 871 C C . GLY B 1 51 ? -31.303 -15.384 2.201 1.00 38.38 51 GLY B C 1
ATOM 872 O O . GLY B 1 51 ? -30.893 -15.561 1.050 1.00 35.77 51 GLY B O 1
ATOM 873 N N . ALA B 1 52 ? -31.836 -14.228 2.594 1.00 35.41 52 ALA B N 1
ATOM 874 C CA . ALA B 1 52 ? -31.866 -13.073 1.691 1.00 36.17 52 ALA B CA 1
ATOM 875 C C . ALA B 1 52 ? -30.465 -12.804 1.143 1.00 36.77 52 ALA B C 1
ATOM 876 O O . ALA B 1 52 ? -30.290 -12.462 -0.029 1.00 34.78 52 ALA B O 1
ATOM 878 N N . VAL B 1 53 ? -29.460 -12.969 1.999 1.00 33.33 53 VAL B N 1
ATOM 879 C CA . VAL B 1 53 ? -28.078 -12.870 1.537 1.00 30.45 53 VAL B CA 1
ATOM 880 C C . VAL B 1 53 ? -27.422 -14.140 2.060 1.00 30.89 53 VAL B C 1
ATOM 881 O O . VAL B 1 53 ? -27.800 -14.612 3.132 1.00 33.43 53 VAL B O 1
ATOM 885 N N . ILE B 1 54 ? -26.473 -14.662 1.296 1.00 30.00 54 ILE B N 1
ATOM 886 C CA . ILE B 1 54 ? -25.752 -15.875 1.679 1.00 29.74 54 ILE B CA 1
ATOM 887 C C . ILE B 1 54 ? -24.270 -15.589 1.881 1.00 27.06 54 ILE B C 1
ATOM 888 O O . ILE B 1 54 ? -23.738 -14.545 1.505 1.00 26.07 54 ILE B O 1
ATOM 893 N N . CYS B 1 55 ? -23.585 -16.548 2.495 1.00 27.37 55 CYS B N 1
ATOM 894 C CA . CYS B 1 55 ? -22.178 -16.380 2.825 1.00 24.82 55 CYS B CA 1
ATOM 895 C C . CYS B 1 55 ? -21.299 -15.975 1.636 1.00 25.09 55 CYS B C 1
ATOM 896 O O . CYS B 1 55 ? -20.435 -15.108 1.783 1.00 25.87 55 CYS B O 1
ATOM 899 N N . ARG B 1 56 ? -21.504 -16.578 0.465 1.00 26.84 56 ARG B N 1
ATOM 900 C CA . ARG B 1 56 ? -20.647 -16.300 -0.693 1.00 27.67 56 ARG B CA 1
ATOM 901 C C . ARG B 1 56 ? -20.853 -14.872 -1.212 1.00 28.02 56 ARG B C 1
ATOM 902 O O . ARG B 1 56 ? -19.959 -14.293 -1.841 1.00 29.95 56 ARG B O 1
ATOM 910 N N . GLU B 1 57 ? -22.019 -14.294 -0.945 1.00 29.62 57 GLU B N 1
ATOM 911 C CA . GLU B 1 57 ? -22.289 -12.888 -1.272 1.00 30.53 57 GLU B CA 1
ATOM 912 C C . GLU B 1 57 ? -21.593 -11.925 -0.305 1.00 26.09 57 GLU B C 1
ATOM 913 O O . GLU B 1 57 ? -21.054 -10.874 -0.668 1.00 25.68 57 GLU B O 1
ATOM 919 N N . LEU B 1 58 ? -21.602 -12.323 0.964 1.00 24.57 58 LEU B N 1
ATOM 920 C CA . LEU B 1 58 ? -21.003 -11.505 2.000 1.00 23.74 58 LEU B CA 1
ATOM 921 C C . LEU B 1 58 ? -19.486 -11.503 1.905 1.00 22.30 58 LEU B C 1
ATOM 922 O O . LEU B 1 58 ? -18.870 -10.452 2.021 1.00 24.24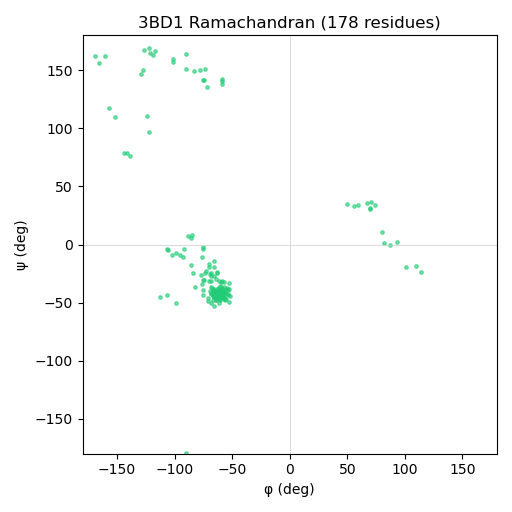 58 LEU B O 1
ATOM 927 N N . ARG B 1 59 ? -18.890 -12.681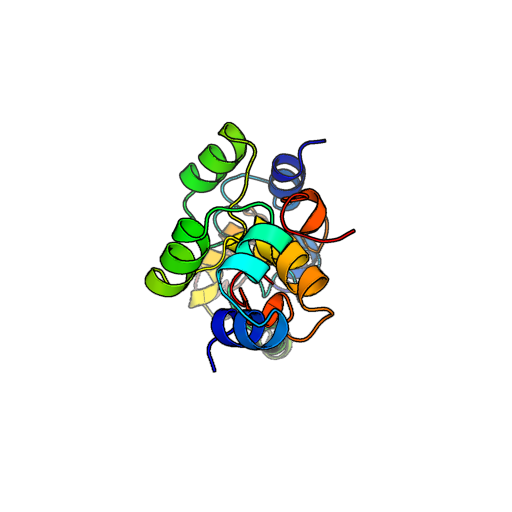 1.723 1.00 21.50 59 ARG B N 1
ATOM 928 C CA . ARG B 1 59 ? -17.438 -12.819 1.736 1.00 21.56 59 ARG B CA 1
ATOM 929 C C . ARG B 1 59 ? -17.064 -13.871 0.696 1.00 22.96 59 ARG B C 1
ATOM 930 O O . ARG B 1 59 ? -16.771 -15.030 1.006 1.00 24.16 59 ARG B O 1
ATOM 938 N N . PRO B 1 60 ? -17.073 -13.440 -0.575 1.00 24.90 60 PRO B N 1
ATOM 939 C CA . PRO B 1 60 ? -16.673 -14.337 -1.652 1.00 26.10 60 PRO B CA 1
ATOM 940 C C . PRO B 1 60 ? -15.212 -14.769 -1.541 1.00 25.24 60 PRO B C 1
ATOM 941 O O . PRO B 1 60 ? -14.836 -15.820 -2.070 1.00 32.08 60 PRO B O 1
ATOM 945 N N . ASP B 1 61 ? -14.390 -13.959 -0.882 1.00 24.40 61 ASP B N 1
ATOM 946 C CA . ASP B 1 61 ? -12.986 -14.306 -0.632 1.00 22.86 61 ASP B CA 1
ATOM 947 C C . ASP B 1 61 ? -12.823 -15.442 0.380 1.00 21.63 61 ASP B C 1
ATOM 948 O O . ASP B 1 61 ? -11.739 -16.026 0.465 1.00 25.91 61 ASP B O 1
ATOM 953 N N . VAL B 1 62 ? -13.881 -15.727 1.141 1.00 21.14 62 VAL B N 1
ATOM 954 C CA . VAL B 1 62 ? -13.856 -16.782 2.153 1.00 20.28 62 VAL B CA 1
ATOM 955 C C . VAL B 1 62 ? -14.652 -18.021 1.729 1.00 20.75 62 VAL B C 1
ATOM 956 O O . VAL B 1 62 ? -14.202 -19.160 1.924 1.00 21.48 62 VAL B O 1
ATOM 960 N N . PHE B 1 63 ? -15.838 -17.803 1.157 1.00 20.59 63 PHE B N 1
ATOM 961 C CA . PHE B 1 63 ? -16.771 -18.861 0.818 1.00 22.16 63 PHE B CA 1
ATOM 962 C C . PHE B 1 63 ? -16.795 -19.154 -0.690 1.00 28.34 63 PHE B C 1
ATOM 963 O O . PHE B 1 63 ? -17.362 -20.209 -0.992 1.00 29.18 63 PHE B O 1
ATOM 971 N N . MET C 1 1 ? 4.661 -44.264 -15.288 1.00 38.21 1 MET C N 1
ATOM 972 C CA . MET C 1 1 ? 4.076 -42.929 -14.992 1.00 32.99 1 MET C CA 1
ATOM 973 C C . MET C 1 1 ? 5.189 -41.886 -15.170 1.00 31.57 1 MET C C 1
ATOM 974 O O . MET C 1 1 ? 6.332 -42.049 -14.747 1.00 34.42 1 MET C O 1
ATOM 979 N N . ASN C 1 2 ? 4.858 -40.783 -15.823 1.00 21.78 2 ASN C N 1
ATOM 980 C CA . ASN C 1 2 ? 5.801 -39.716 -16.027 1.00 17.71 2 ASN C CA 1
ATOM 981 C C . ASN C 1 2 ? 5.780 -38.687 -14.899 1.00 15.12 2 ASN C C 1
ATOM 982 O O . ASN C 1 2 ? 5.046 -38.829 -13.918 1.00 15.15 2 ASN C O 1
ATOM 987 N N . ALA C 1 3 ? 6.627 -37.674 -15.037 1.00 15.08 3 ALA C N 1
ATOM 988 C CA . ALA C 1 3 ? 6.812 -36.686 -13.984 1.00 14.15 3 ALA C CA 1
ATOM 989 C C . ALA C 1 3 ? 5.495 -36.009 -13.646 1.00 13.19 3 ALA C C 1
ATOM 990 O O . ALA C 1 3 ? 5.222 -35.759 -12.461 1.00 12.70 3 ALA C O 1
ATOM 992 N N . ILE C 1 4 ? 4.664 -35.658 -14.625 1.00 13.51 4 ILE C N 1
ATOM 993 C CA A ILE C 1 4 ? 3.391 -35.004 -14.356 0.50 13.59 4 ILE C CA 1
ATOM 994 C CA B ILE C 1 4 ? 3.441 -34.967 -14.258 0.50 13.59 4 ILE C CA 1
ATOM 995 C C . ILE C 1 4 ? 2.489 -35.944 -13.562 1.00 12.24 4 ILE C C 1
ATOM 996 O O . ILE C 1 4 ? 1.776 -35.561 -12.622 1.00 12.48 4 ILE C O 1
ATOM 1005 N N . ASP C 1 5 ? 2.495 -37.212 -13.969 1.00 12.26 5 ASP C N 1
ATOM 1006 C CA . ASP C 1 5 ? 1.626 -38.174 -13.335 1.00 12.54 5 ASP C CA 1
ATOM 1007 C C . ASP C 1 5 ? 1.942 -38.330 -11.842 1.00 13.56 5 ASP C C 1
ATOM 1008 O O . ASP C 1 5 ? 1.042 -38.438 -10.984 1.00 13.78 5 ASP C O 1
ATOM 1013 N N . ILE C 1 6 ? 3.243 -38.371 -11.562 1.00 12.83 6 ILE C N 1
ATOM 1014 C CA . ILE C 1 6 ? 3.644 -38.511 -10.172 1.00 12.63 6 ILE C CA 1
ATOM 1015 C C . ILE C 1 6 ? 3.458 -37.231 -9.346 1.00 11.17 6 ILE C C 1
ATOM 1016 O O . ILE C 1 6 ? 3.231 -37.322 -8.125 1.00 13.17 6 ILE C O 1
ATOM 1021 N N . ALA C 1 7 ? 3.578 -36.055 -9.985 1.00 11.35 7 ALA C N 1
ATOM 1022 C CA . ALA C 1 7 ? 3.226 -34.803 -9.339 1.00 10.98 7 ALA C CA 1
ATOM 1023 C C . ALA C 1 7 ? 1.768 -34.815 -8.915 1.00 11.75 7 ALA C C 1
ATOM 1024 O O . ALA C 1 7 ? 1.413 -34.375 -7.807 1.00 11.74 7 ALA C O 1
ATOM 1026 N N . ILE C 1 8 ? 0.917 -35.306 -9.805 1.00 11.62 8 ILE C N 1
ATOM 1027 C CA . ILE C 1 8 ? -0.507 -35.443 -9.491 1.00 11.00 8 ILE C CA 1
ATOM 1028 C C . ILE C 1 8 ? -0.719 -36.433 -8.332 1.00 12.60 8 ILE C C 1
ATOM 1029 O O . ILE C 1 8 ? -1.492 -36.148 -7.406 1.00 12.92 8 ILE C O 1
ATOM 1034 N N . ASN C 1 9 ? -0.061 -37.592 -8.370 1.00 11.79 9 ASN C N 1
ATOM 1035 C CA . ASN C 1 9 ? -0.222 -38.537 -7.266 1.00 12.65 9 ASN C CA 1
ATOM 1036 C C . ASN C 1 9 ? 0.237 -37.903 -5.948 1.00 10.56 9 ASN C C 1
ATOM 1037 O O . ASN C 1 9 ? -0.375 -38.118 -4.896 1.00 12.81 9 ASN C O 1
ATOM 1042 N N . LYS C 1 10 ? 1.326 -37.137 -5.996 1.00 11.18 10 LYS C N 1
ATOM 1043 C CA . LYS C 1 10 ? 1.892 -36.529 -4.785 1.00 10.89 10 LYS C CA 1
ATOM 1044 C C . LYS C 1 10 ? 0.901 -35.600 -4.131 1.00 12.03 10 LYS C C 1
ATOM 1045 O O . LYS C 1 10 ? 0.716 -35.647 -2.908 1.00 12.68 10 LYS C O 1
ATOM 1051 N N . LEU C 1 11 ? 0.269 -34.745 -4.922 1.00 11.12 11 LEU C N 1
ATOM 1052 C CA . LEU C 1 11 ? -0.733 -33.809 -4.418 1.00 10.73 11 LEU C CA 1
ATOM 1053 C C . LEU C 1 11 ? -2.087 -34.462 -4.131 1.00 13.08 11 LEU C C 1
ATOM 1054 O O . LEU C 1 11 ? -2.851 -34.007 -3.263 1.00 14.49 11 LEU C O 1
ATOM 1059 N N . GLY C 1 12 ? -2.360 -35.553 -4.838 1.00 12.50 12 GLY C N 1
ATOM 1060 C CA . GLY C 1 12 ? -3.528 -36.385 -4.616 1.00 11.73 12 GLY C CA 1
ATOM 1061 C C . GLY C 1 12 ? -4.600 -36.333 -5.685 1.00 11.70 12 GLY C C 1
ATOM 1062 O O . GLY C 1 12 ? -5.453 -37.226 -5.725 1.00 13.43 12 GLY C O 1
ATOM 1063 N N . SER C 1 13 ? -4.551 -35.284 -6.501 1.00 11.49 13 SER C N 1
ATOM 1064 C CA . SER C 1 13 ? -5.533 -35.101 -7.569 1.00 12.05 13 SER C CA 1
ATOM 1065 C C . SER C 1 13 ? -5.066 -33.992 -8.490 1.00 11.77 13 SER C C 1
ATOM 1066 O O . SER C 1 13 ? -4.215 -33.191 -8.115 1.00 11.61 13 SER C O 1
ATOM 1069 N N . VAL C 1 14 ? -5.660 -33.967 -9.684 1.00 11.78 14 VAL C N 1
ATOM 1070 C CA . VAL C 1 14 ? -5.424 -32.853 -10.603 1.00 11.91 14 VAL C CA 1
ATOM 1071 C C . VAL C 1 14 ? -5.886 -31.548 -9.924 1.00 10.90 14 VAL C C 1
ATOM 1072 O O . VAL C 1 14 ? -5.234 -30.517 -10.042 1.00 12.59 14 VAL C O 1
ATOM 1076 N N . SER C 1 15 ? -7.022 -31.584 -9.228 1.00 12.35 15 SER C N 1
ATOM 1077 C CA A SER C 1 15 ? -7.519 -30.405 -8.517 0.50 11.77 15 SER C CA 1
ATOM 1078 C CA B SER C 1 15 ? -7.496 -30.370 -8.564 0.50 13.02 15 SER C CA 1
ATOM 1079 C C . SER C 1 15 ? -6.486 -29.841 -7.544 1.00 12.60 15 SER C C 1
ATOM 1080 O O . SER C 1 15 ? -6.259 -28.629 -7.465 1.00 12.92 15 SER C O 1
ATOM 1085 N N . ALA C 1 16 ? -5.905 -30.742 -6.761 1.00 11.81 16 ALA C N 1
ATOM 1086 C CA . ALA C 1 16 ? -4.993 -30.300 -5.714 1.00 10.83 16 ALA C CA 1
ATOM 1087 C C . ALA C 1 16 ? -3.722 -29.717 -6.347 1.00 10.23 16 ALA C C 1
ATOM 1088 O O . ALA C 1 16 ? -3.200 -28.703 -5.895 1.00 11.57 16 ALA C O 1
ATOM 1090 N N . LEU C 1 17 ? -3.225 -30.386 -7.385 1.00 10.74 17 LEU C N 1
ATOM 1091 C CA . LEU C 1 17 ? -2.021 -29.859 -8.036 1.00 10.37 17 LEU C CA 1
ATOM 1092 C C . LEU C 1 17 ? -2.299 -28.507 -8.713 1.00 11.65 17 LEU C C 1
ATOM 1093 O O . LEU C 1 17 ? -1.502 -27.573 -8.599 1.00 12.52 17 LEU C O 1
ATOM 1098 N N . ALA C 1 18 ? -3.414 -28.408 -9.427 1.00 12.64 18 ALA C N 1
ATOM 1099 C CA . ALA C 1 18 ? -3.781 -27.142 -10.062 1.00 12.53 18 ALA C CA 1
ATOM 1100 C C . ALA C 1 18 ? -3.858 -26.039 -9.014 1.00 12.70 18 ALA C C 1
ATOM 1101 O O . ALA C 1 18 ? -3.321 -24.943 -9.235 1.00 13.60 18 ALA C O 1
ATOM 1103 N N . ALA C 1 19 ? -4.548 -26.310 -7.901 1.00 12.12 19 ALA C N 1
ATOM 1104 C CA . ALA C 1 19 ? -4.654 -25.297 -6.845 1.00 12.23 19 ALA C CA 1
ATOM 1105 C C . ALA C 1 19 ? -3.283 -24.886 -6.328 1.00 11.32 19 ALA C C 1
ATOM 1106 O O . ALA C 1 19 ? -3.020 -23.697 -6.087 1.00 14.34 19 ALA C O 1
ATOM 1108 N N . SER C 1 20 ? -2.419 -25.868 -6.128 1.00 11.68 20 SER C N 1
ATOM 1109 C CA A SER C 1 20 ? -1.089 -25.616 -5.581 0.50 11.07 20 SER C CA 1
ATOM 1110 C CA B SER C 1 20 ? -1.098 -25.596 -5.577 0.50 11.79 20 SER C CA 1
ATOM 1111 C C . SER C 1 20 ? -0.215 -24.763 -6.504 1.00 12.33 20 SER C C 1
ATOM 1112 O O . SER C 1 20 ? 0.702 -24.092 -6.034 1.00 13.63 20 SER C O 1
ATOM 1117 N N . LEU C 1 21 ? -0.484 -24.819 -7.811 1.00 13.12 21 LEU C N 1
ATOM 1118 C CA . LEU C 1 21 ? 0.287 -24.075 -8.798 1.00 12.74 21 LEU C CA 1
ATOM 1119 C C . LEU C 1 21 ? -0.387 -22.787 -9.218 1.00 14.84 21 LEU C C 1
ATOM 1120 O O . LEU C 1 21 ? 0.233 -22.017 -9.960 1.00 17.22 21 LEU C O 1
ATOM 1125 N N . GLY C 1 22 ? -1.629 -22.574 -8.774 1.00 14.61 22 GLY C N 1
ATOM 1126 C CA . GLY C 1 22 ? -2.380 -21.405 -9.216 1.00 15.64 22 GLY C CA 1
ATOM 1127 C C . GLY C 1 22 ? -2.806 -21.435 -10.669 1.00 16.06 22 GLY C C 1
ATOM 1128 O O . GLY C 1 22 ? -2.906 -20.373 -11.292 1.00 20.08 22 GLY C O 1
ATOM 1129 N N . VAL C 1 23 ? -3.064 -22.632 -11.180 1.00 15.43 23 VAL C N 1
ATOM 1130 C CA . VAL C 1 23 ? -3.498 -22.795 -12.565 1.00 15.81 23 VAL C CA 1
ATOM 1131 C C . VAL C 1 23 ? -4.857 -23.487 -12.603 1.00 15.18 23 VAL C C 1
ATOM 1132 O O . VAL C 1 23 ? -5.318 -24.077 -11.620 1.00 16.38 23 VAL C O 1
ATOM 1136 N N . ARG C 1 24 ? -5.495 -23.413 -13.771 1.00 17.61 24 ARG C N 1
ATOM 1137 C CA . ARG C 1 24 ? -6.725 -24.139 -13.993 1.00 17.58 24 ARG C CA 1
ATOM 1138 C C . ARG C 1 24 ? -6.424 -25.632 -14.158 1.00 15.48 24 ARG C C 1
ATOM 1139 O O . ARG C 1 24 ? -5.346 -26.001 -14.642 1.00 15.61 24 ARG C O 1
ATOM 1147 N N . GLN C 1 25 ? -7.381 -26.475 -13.779 1.00 15.81 25 GLN C N 1
ATOM 1148 C CA . GLN C 1 25 ? -7.229 -27.911 -13.988 1.00 14.49 25 GLN C CA 1
ATOM 1149 C C . GLN C 1 25 ? -6.965 -28.218 -15.460 1.00 15.54 25 GLN C C 1
ATOM 1150 O O . GLN C 1 25 ? -6.181 -29.081 -15.817 1.00 15.08 25 GLN C O 1
ATOM 1156 N N . SER C 1 26 ? -7.664 -27.454 -16.329 1.00 17.47 26 SER C N 1
ATOM 1157 C CA . SER C 1 26 ? -7.506 -27.633 -17.779 1.00 17.83 26 SER C CA 1
ATOM 1158 C C . SER C 1 26 ? -6.057 -27.426 -18.216 1.00 16.88 26 SER C C 1
ATOM 1159 O O . SER C 1 26 ? -5.580 -28.103 -19.137 1.00 16.81 26 SER C O 1
ATOM 1162 N N . ALA C 1 27 ? -5.281 -26.583 -17.559 1.00 15.23 27 ALA C N 1
ATOM 1163 C CA . ALA C 1 27 ? -3.877 -26.402 -17.906 1.00 15.23 27 ALA C CA 1
ATOM 1164 C C . ALA C 1 27 ? -3.085 -27.689 -17.640 1.00 13.16 27 ALA C C 1
ATOM 1165 O O . ALA C 1 27 ? -2.282 -28.127 -18.467 1.00 15.35 27 ALA C O 1
ATOM 1167 N N . ILE C 1 28 ? -3.307 -28.312 -16.486 1.00 13.16 28 ILE C N 1
ATOM 1168 C CA . ILE C 1 28 ? -2.651 -29.579 -16.139 1.00 12.33 28 ILE C CA 1
ATOM 1169 C C . ILE C 1 28 ? -2.990 -30.594 -17.236 1.00 12.54 28 ILE C C 1
ATOM 1170 O O . ILE C 1 28 ? -2.105 -31.267 -17.743 1.00 13.26 28 ILE C O 1
ATOM 1175 N N . SER C 1 29 ? -4.261 -30.679 -17.604 1.00 11.42 29 SER C N 1
ATOM 1176 C CA . SER C 1 29 ? -4.670 -31.662 -18.586 1.00 12.22 29 SER C CA 1
ATOM 1177 C C . SER C 1 29 ? -3.977 -31.425 -19.928 1.00 11.84 29 SER C C 1
ATOM 1178 O O . SER C 1 29 ? -3.592 -32.371 -20.613 1.00 13.29 29 SER C O 1
ATOM 1181 N N . ASN C 1 30 ? -3.850 -30.151 -20.289 1.00 12.74 30 ASN C N 1
ATOM 1182 C CA A ASN C 1 30 ? -3.146 -29.791 -21.519 0.50 13.31 30 ASN C CA 1
ATOM 1183 C CA B ASN C 1 30 ? -3.149 -29.778 -21.499 0.50 13.53 30 ASN C CA 1
ATOM 1184 C C . ASN C 1 30 ? -1.678 -30.206 -21.474 1.00 13.91 30 ASN C C 1
ATOM 1185 O O . ASN C 1 30 ? -1.132 -30.710 -22.452 1.00 14.97 30 ASN C O 1
ATOM 1194 N N . TRP C 1 31 ? -1.008 -29.999 -20.344 1.00 12.49 31 TRP C N 1
ATOM 1195 C CA . TRP C 1 31 ? 0.373 -30.397 -20.206 1.00 12.64 31 TRP C CA 1
ATOM 1196 C C . TRP C 1 31 ? 0.521 -31.899 -20.415 1.00 11.77 31 TRP C C 1
ATOM 1197 O O . TRP C 1 31 ? 1.453 -32.365 -21.066 1.00 14.01 31 TRP C O 1
ATOM 1208 N N . ARG C 1 32 ? -0.387 -32.672 -19.826 1.00 12.27 32 ARG C N 1
ATOM 1209 C CA . ARG C 1 32 ? -0.351 -34.121 -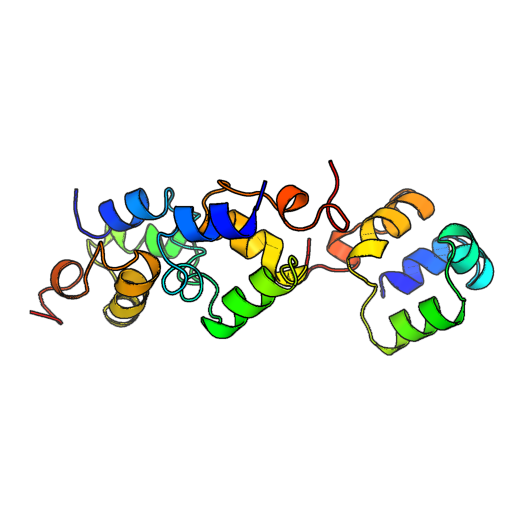19.993 1.00 12.41 32 ARG C CA 1
ATOM 1210 C C . ARG C 1 32 ? -0.499 -34.532 -21.462 1.00 13.12 32 ARG C C 1
ATOM 1211 O O . ARG C 1 32 ? 0.178 -35.460 -21.913 1.00 15.31 32 ARG C O 1
ATOM 1219 N N . ALA C 1 33 ? -1.384 -33.853 -22.178 1.00 13.11 33 ALA C N 1
ATOM 1220 C CA . ALA C 1 33 ? -1.614 -34.154 -23.593 1.00 14.10 33 ALA C CA 1
ATOM 1221 C C . ALA C 1 33 ? -0.397 -33.783 -24.443 1.00 13.76 33 ALA C C 1
ATOM 1222 O O . ALA C 1 33 ? -0.066 -34.477 -25.391 1.00 15.66 33 ALA C O 1
ATOM 1224 N N . ARG C 1 34 ? 0.274 -32.683 -24.093 1.00 15.59 34 ARG C N 1
ATOM 1225 C CA . ARG C 1 34 ? 1.495 -32.287 -24.802 1.00 17.73 34 ARG C CA 1
ATOM 1226 C C . ARG C 1 34 ? 2.665 -33.182 -24.454 1.00 16.83 34 ARG C C 1
ATOM 1227 O O . ARG C 1 34 ? 3.637 -33.298 -25.215 1.00 23.48 34 ARG C O 1
ATOM 1235 N N . GLY C 1 35 ? 2.611 -33.800 -23.284 1.00 17.06 35 GLY C N 1
ATOM 1236 C CA . GLY C 1 35 ? 3.729 -34.645 -22.870 1.00 20.57 35 GLY C CA 1
ATOM 1237 C C . GLY C 1 35 ? 4.745 -33.914 -22.034 1.00 22.83 35 GLY C C 1
ATOM 1238 O O . GLY C 1 35 ? 5.748 -34.520 -21.671 1.00 29.51 35 GLY C O 1
ATOM 1239 N N . ARG C 1 36 ? 4.501 -32.643 -21.727 1.00 21.19 36 ARG C N 1
ATOM 1240 C CA . ARG C 1 36 ? 5.417 -31.926 -20.854 1.00 23.03 36 ARG C CA 1
ATOM 1241 C C . ARG C 1 36 ? 4.822 -30.621 -20.321 1.00 19.37 36 ARG C C 1
ATOM 1242 O O . ARG C 1 36 ? 3.911 -30.027 -20.904 1.00 20.39 36 ARG C O 1
ATOM 1250 N N . VAL C 1 37 ? 5.377 -30.216 -19.190 1.00 15.85 37 VAL C N 1
ATOM 1251 C CA . VAL C 1 37 ? 4.971 -28.992 -18.520 1.00 14.66 37 VAL C CA 1
ATOM 1252 C C . VAL C 1 37 ? 5.802 -27.825 -19.031 1.00 13.64 37 VAL C C 1
ATOM 1253 O O . VAL C 1 37 ? 6.952 -27.988 -19.432 1.00 15.07 37 VAL C O 1
ATOM 1257 N N . PRO C 1 38 ? 5.223 -26.631 -18.999 1.00 15.53 38 PRO C N 1
ATOM 1258 C CA . PRO C 1 38 ? 6.032 -25.446 -19.318 1.00 14.96 38 PRO C CA 1
ATOM 1259 C C . PRO C 1 38 ? 7.239 -25.259 -18.409 1.00 12.78 38 PRO C C 1
ATOM 1260 O O . PRO C 1 38 ? 7.172 -25.499 -17.184 1.00 14.76 38 PRO C O 1
ATOM 1264 N N . ALA C 1 39 ? 8.340 -24.802 -19.004 1.00 15.56 39 ALA C N 1
ATOM 1265 C CA . ALA C 1 39 ? 9.559 -24.650 -18.210 1.00 13.33 39 ALA C CA 1
ATOM 1266 C C . ALA C 1 39 ? 9.305 -23.748 -16.991 1.00 13.31 39 ALA C C 1
ATOM 1267 O O . ALA C 1 39 ? 9.805 -24.009 -15.897 1.00 16.03 39 ALA C O 1
ATOM 1269 N N . GLU C 1 40 ? 8.536 -22.695 -17.186 1.00 14.92 40 GLU C N 1
ATOM 1270 C CA . GLU C 1 40 ? 8.306 -21.713 -16.140 1.00 15.99 40 GLU C CA 1
ATOM 1271 C C . GLU C 1 40 ? 7.534 -22.255 -14.949 1.00 15.85 40 GLU C C 1
ATOM 1272 O O . GLU C 1 40 ? 7.510 -21.576 -13.914 1.00 19.30 40 GLU C O 1
ATOM 1278 N N . ARG C 1 41 ? 6.914 -23.430 -15.089 1.00 15.60 41 ARG C N 1
ATOM 1279 C CA . ARG C 1 41 ? 6.180 -24.037 -13.974 1.00 14.98 41 ARG C CA 1
ATOM 1280 C C . ARG C 1 41 ? 6.983 -25.048 -13.158 1.00 14.07 41 ARG C C 1
ATOM 1281 O O . ARG C 1 41 ? 6.519 -25.540 -12.122 1.00 15.80 41 ARG C O 1
ATOM 1289 N N . CYS C 1 42 ? 8.171 -25.394 -13.644 1.00 13.37 42 CYS C N 1
ATOM 1290 C CA . CYS C 1 42 ? 8.935 -26.493 -13.061 1.00 12.98 42 CYS C CA 1
ATOM 1291 C C . CYS C 1 42 ? 9.421 -26.198 -11.636 1.00 13.38 42 CYS C C 1
ATOM 1292 O O . CYS C 1 42 ? 9.339 -27.075 -10.780 1.00 13.91 42 CYS C O 1
ATOM 1295 N N . ILE C 1 43 ? 9.940 -25.002 -11.386 1.00 14.97 43 ILE C N 1
ATOM 1296 C CA . ILE C 1 43 ? 10.369 -24.639 -10.036 1.00 14.41 43 ILE C CA 1
ATOM 1297 C C . ILE C 1 43 ? 9.221 -24.827 -9.048 1.00 13.39 43 ILE C C 1
ATOM 1298 O O . ILE C 1 43 ? 9.372 -25.406 -7.975 1.00 13.79 43 ILE C O 1
ATOM 1303 N N . ASP C 1 44 ? 8.041 -24.335 -9.402 1.00 13.37 44 ASP C N 1
ATOM 1304 C CA . ASP C 1 44 ? 6.905 -24.439 -8.497 1.00 12.58 44 ASP C CA 1
ATOM 1305 C C . ASP C 1 44 ? 6.469 -25.883 -8.262 1.00 11.57 44 ASP C C 1
ATOM 1306 O O . ASP C 1 44 ? 6.065 -26.251 -7.148 1.00 12.92 44 ASP C O 1
ATOM 1311 N N . ILE C 1 45 ? 6.475 -26.690 -9.315 1.00 11.16 45 ILE C N 1
ATOM 1312 C CA . ILE C 1 45 ? 6.178 -28.119 -9.141 1.00 10.90 45 ILE C CA 1
ATOM 1313 C C . ILE C 1 45 ? 7.156 -28.769 -8.155 1.00 11.04 45 ILE C C 1
ATOM 1314 O O . ILE C 1 45 ? 6.762 -29.544 -7.267 1.00 12.14 45 ILE C O 1
ATOM 1319 N N . GLU C 1 46 ? 8.437 -28.477 -8.315 1.00 11.68 46 GLU C N 1
ATOM 1320 C CA . GLU C 1 46 ? 9.424 -29.031 -7.411 1.00 11.93 46 GLU C CA 1
ATOM 1321 C C . GLU C 1 46 ? 9.115 -28.609 -5.969 1.00 11.98 46 GLU C C 1
ATOM 1322 O O . GLU C 1 46 ? 9.260 -29.407 -5.038 1.00 14.25 46 GLU C O 1
ATOM 1328 N N . ARG C 1 47 ? 8.692 -27.364 -5.782 1.00 11.48 47 ARG C N 1
ATOM 1329 C CA . ARG C 1 47 ? 8.409 -26.876 -4.439 1.00 12.07 47 ARG C CA 1
ATOM 1330 C C . ARG C 1 47 ? 7.159 -27.501 -3.833 1.00 12.30 47 ARG C C 1
ATOM 1331 O O . ARG C 1 47 ? 7.164 -27.975 -2.671 1.00 13.90 47 ARG C O 1
ATOM 1339 N N . VAL C 1 48 ? 6.079 -27.497 -4.596 1.00 11.65 48 VAL C N 1
ATOM 1340 C CA . VAL C 1 48 ? 4.800 -27.932 -4.030 1.00 11.04 48 VAL C CA 1
ATOM 1341 C C . VAL C 1 48 ? 4.751 -29.439 -3.824 1.00 10.95 48 VAL C C 1
ATOM 1342 O O . VAL C 1 48 ? 3.968 -29.935 -3.008 1.00 11.83 48 VAL C O 1
ATOM 1346 N N . THR C 1 49 ? 5.580 -30.181 -4.564 1.00 10.97 49 THR C N 1
ATOM 1347 C CA . THR C 1 49 ? 5.714 -31.621 -4.378 1.00 10.84 49 THR C CA 1
ATOM 1348 C C . THR C 1 49 ? 6.707 -31.991 -3.272 1.00 11.50 49 THR C C 1
ATOM 1349 O O . THR C 1 49 ? 7.039 -33.161 -3.104 1.00 12.23 49 THR C O 1
ATOM 1353 N N . ASN C 1 50 ? 7.172 -30.999 -2.521 1.00 11.52 50 ASN C N 1
ATOM 1354 C CA . ASN C 1 50 ? 8.126 -31.232 -1.432 1.00 12.02 50 ASN C CA 1
ATOM 1355 C C . ASN C 1 50 ? 9.385 -31.877 -1.950 1.00 12.48 50 ASN C C 1
ATOM 1356 O O . ASN C 1 50 ? 10.012 -32.680 -1.260 1.00 13.73 50 ASN C O 1
ATOM 1361 N N . GLY C 1 51 ? 9.762 -31.511 -3.174 1.00 13.32 51 GLY C N 1
ATOM 1362 C CA . GLY C 1 51 ? 10.979 -32.041 -3.794 1.00 14.08 51 GLY C CA 1
ATOM 1363 C C . GLY C 1 51 ? 10.885 -33.410 -4.446 1.00 13.49 51 GLY C C 1
ATOM 1364 O O . GLY C 1 51 ? 11.882 -33.923 -4.959 1.00 16.08 51 GLY C O 1
ATOM 1365 N N . ALA C 1 52 ? 9.704 -34.009 -4.423 1.00 12.35 52 ALA C N 1
ATOM 1366 C CA . ALA C 1 52 ? 9.519 -35.354 -4.950 1.00 13.08 52 ALA C CA 1
ATOM 1367 C C . ALA C 1 52 ? 9.631 -35.375 -6.480 1.00 12.83 52 ALA C C 1
ATOM 1368 O O . ALA C 1 52 ? 10.031 -36.399 -7.053 1.00 15.50 52 ALA C O 1
ATOM 1370 N N . VAL C 1 53 ? 9.234 -34.280 -7.110 1.00 12.45 53 VAL C N 1
ATOM 1371 C CA . VAL C 1 53 ? 9.274 -34.222 -8.583 1.00 12.73 53 VAL C CA 1
ATOM 1372 C C . VAL C 1 53 ? 10.127 -33.008 -8.949 1.00 14.41 53 VAL C C 1
ATOM 1373 O O . VAL C 1 53 ? 9.727 -31.861 -8.721 1.00 16.86 53 VAL C O 1
ATOM 1377 N N . ILE C 1 54 ? 11.316 -33.267 -9.494 1.00 14.57 54 ILE C N 1
ATOM 1378 C CA . ILE C 1 54 ? 12.293 -32.217 -9.641 1.00 14.70 54 ILE C CA 1
ATOM 1379 C C . ILE C 1 54 ? 12.352 -31.678 -11.077 1.00 12.58 54 ILE C C 1
ATOM 1380 O O . ILE C 1 54 ? 11.911 -32.337 -12.030 1.00 13.29 54 ILE C O 1
ATOM 1385 N N . CYS C 1 55 ? 12.888 -30.471 -11.195 1.00 14.41 55 CYS C N 1
ATOM 1386 C CA . CYS C 1 55 ? 12.942 -29.794 -12.477 1.00 13.32 55 CYS C CA 1
ATOM 1387 C C . CYS C 1 55 ? 13.564 -30.666 -13.568 1.00 13.32 55 CYS C C 1
ATOM 1388 O O . CYS C 1 55 ? 13.040 -30.719 -14.675 1.00 15.93 55 CYS C O 1
ATOM 1391 N N . ARG C 1 56 ? 14.669 -31.340 -13.258 1.00 15.45 56 ARG C N 1
ATOM 1392 C CA . ARG C 1 56 ? 15.321 -32.101 -14.317 1.00 17.65 56 ARG C CA 1
ATOM 1393 C C . ARG C 1 56 ? 14.527 -33.309 -14.750 1.00 16.16 56 ARG C C 1
ATOM 1394 O O . ARG C 1 56 ? 14.741 -33.810 -15.851 1.00 19.16 56 ARG C O 1
ATOM 1402 N N . GLU C 1 57 ? 13.596 -33.785 -13.934 1.00 15.38 57 GLU C N 1
ATOM 1403 C CA . GLU C 1 57 ? 12.749 -34.896 -14.362 1.00 16.24 57 GLU C CA 1
ATOM 1404 C C . GLU C 1 57 ? 11.593 -34.392 -15.228 1.00 14.50 57 GLU C C 1
ATOM 1405 O O . GLU C 1 57 ? 11.121 -35.056 -16.159 1.00 16.67 57 GLU C O 1
ATOM 1411 N N . LEU C 1 58 ? 11.092 -33.212 -14.866 1.00 12.81 58 LEU C N 1
ATOM 1412 C CA . LEU C 1 58 ? 10.005 -32.576 -15.616 1.00 12.62 58 LEU C CA 1
ATOM 1413 C C . LEU C 1 58 ? 10.435 -32.152 -17.021 1.00 12.69 58 LEU C C 1
ATOM 1414 O O . LEU C 1 58 ? 9.700 -32.393 -17.993 1.00 14.10 58 LEU C O 1
ATOM 1419 N N . ARG C 1 59 ? 11.585 -31.492 -17.085 1.00 12.10 59 ARG C N 1
ATOM 1420 C CA . ARG C 1 59 ? 12.071 -30.945 -18.344 1.00 12.52 59 ARG C CA 1
ATOM 1421 C C . ARG C 1 59 ? 13.575 -31.155 -18.498 1.00 12.64 59 ARG C C 1
ATOM 1422 O O . ARG C 1 59 ? 14.364 -30.212 -18.323 1.00 14.89 59 ARG C O 1
ATOM 1430 N N . PRO C 1 60 ? 13.955 -32.396 -18.825 1.00 14.79 60 PRO C N 1
ATOM 1431 C CA . PRO C 1 60 ? 15.379 -32.679 -18.979 1.00 15.54 60 PRO C CA 1
ATOM 1432 C C . PRO C 1 60 ? 16.069 -31.791 -20.023 1.00 13.83 60 PRO C C 1
ATOM 1433 O O . PRO C 1 60 ? 17.276 -31.474 -19.917 1.00 17.28 60 PRO C O 1
ATOM 1437 N N . ASP C 1 61 ? 15.297 -31.428 -21.048 1.00 14.61 61 ASP C N 1
ATOM 1438 C CA . ASP C 1 61 ? 15.821 -30.553 -22.096 1.00 15.67 61 ASP C CA 1
ATOM 1439 C C . ASP C 1 61 ? 16.233 -29.157 -21.629 1.00 15.78 61 ASP C C 1
ATOM 1440 O O . ASP C 1 61 ? 17.032 -28.470 -22.274 1.00 19.09 61 ASP C O 1
ATOM 1445 N N . VAL C 1 62 ? 15.632 -28.742 -20.521 1.00 16.16 62 VAL C N 1
ATOM 1446 C CA . VAL C 1 62 ? 15.931 -27.440 -19.934 1.00 16.04 62 VAL C CA 1
ATOM 1447 C C . VAL C 1 62 ? 16.920 -27.600 -18.785 1.00 17.31 62 VAL C C 1
ATOM 1448 O O . VAL C 1 62 ? 17.930 -26.903 -18.711 1.00 21.22 62 VAL C O 1
ATOM 1452 N N . PHE C 1 63 ? 16.617 -28.518 -17.867 1.00 15.85 63 PHE C N 1
ATOM 1453 C CA . PHE C 1 63 ? 17.310 -28.609 -16.604 1.00 16.64 63 PHE C CA 1
ATOM 1454 C C . PHE C 1 63 ? 18.331 -29.731 -16.540 1.00 20.74 63 PHE C C 1
ATOM 1455 O O . PHE C 1 63 ? 19.034 -29.845 -15.533 1.00 22.30 63 PHE C O 1
ATOM 1463 N N A GLY C 1 64 ? 18.415 -30.514 -17.615 0.50 22.51 64 GLY C N 1
ATOM 1464 N N B GLY C 1 64 ? 18.388 -30.554 -17.584 0.50 22.61 64 GLY C N 1
ATOM 1465 C CA A GLY C 1 64 ? 19.530 -31.423 -17.823 0.50 25.80 64 GLY C CA 1
ATOM 1466 C CA B GLY C 1 64 ? 19.223 -31.742 -17.571 0.50 25.91 64 GLY C CA 1
ATOM 1467 C C A GLY C 1 64 ? 19.140 -32.865 -17.575 0.50 24.80 64 GLY C C 1
ATOM 1468 C C B GLY C 1 64 ? 20.502 -31.443 -18.322 0.50 24.78 64 GLY C C 1
ATOM 1469 O O A GLY C 1 64 ? 18.039 -33.142 -17.119 0.50 27.36 64 GLY C O 1
ATOM 1470 O O B GLY C 1 64 ? 20.714 -30.310 -18.742 0.50 30.38 64 GLY C O 1
#

Secondary structure (DSSP, 8-state):
--HHHHHHHHHSSHHHHHHHHT--HHHHHHHHHHT---GGGHHHHHHHTTTSS-HHHH-TTTS--/--HHHHHHHHHSSHHHHHHHHT--HHHHHHHHHHT---GGGHHHHHHHTTTSS-HHHH-TTT-/--HHHHHHHHHSSHHHHHHHHT--HHHHHHHHHHTS--GGGHHHHHHHTTTSS-HHHH-HHHH-

Solvent-accessible surface area: 9958 Å² total; per-residue (Å²): 177,62,11,14,37,68,1,20,114,71,4,40,30,43,48,0,2,2,10,6,10,71,33,193,95,80,29,0,63,72,15,114,88,95,60,104,2,25,8,80,49,0,48,44,2,56,128,2,0,64,37,44,0,76,13,92,68,14,22,77,80,2,18,40,128,172,49,16,9,44,44,2,47,113,108,47,62,44,60,58,34,2,3,80,44,11,68,32,189,94,69,20,4,68,83,11,102,92,98,60,112,4,25,7,80,52,0,68,31,3,58,142,28,0,124,37,47,0,73,13,162,97,15,20,101,81,1,28,192,78,15,8,28,61,1,16,89,69,3,39,29,32,43,0,1,3,33,7,13,70,25,192,95,66,25,0,59,99,22,101,94,149,50,89,1,45,40,140,70,0,114,48,2,61,111,2,0,66,39,52,1,53,16,144,76,11,22,78,100,77,79,65

B-factor: mean 24.43, std 10.96, range [8.02, 79.12]

Radius of gyration: 20.53 Å; Cα contacts (8 Å, |Δi|>4): 288; chains: 3; bounding box: 55×44×44 Å